Protein AF-G9ZPP8-F1 (afdb_monomer_lite)

Secondary structure (DSSP, 8-state):
-HHHHHHHHHHHHHSHHHH-EETTTEETTTT----S---TTS----HHHHTTS-SS-HHHHHHHIIIIIIHHHHHHHHHHHHHHHHHHHS-TT-GGGGGS-------HHHHHHHHHHTHHHHHHHHT---SHHHHHTTS-----TT-TT-S-GGGS-HHHHHHB-B-TTSPBPB-TTSPBPBP--THHHHHHHHHHHHHHHHHHHHHHHHHHHHHHHHHHHSS--TT---TT--SS--SHHHHHHHHHHHHHHHTTHHHHHHHHHHHTT----SHHHHHHHHHHSHHHHHH-TTGGGS-HHHHHHHHHHHHTTTTTTS-TTTS---

Structure (mmCIF, N/CA/C/O backbone):
data_AF-G9ZPP8-F1
#
_entry.id   AF-G9ZPP8-F1
#
loop_
_atom_site.group_PDB
_atom_site.id
_atom_site.type_symbol
_atom_site.label_atom_id
_atom_site.label_alt_id
_atom_site.label_comp_id
_atom_site.label_asym_id
_atom_site.label_entity_id
_atom_site.label_seq_id
_atom_site.pdbx_PDB_ins_code
_atom_site.Cartn_x
_atom_site.Cartn_y
_atom_site.Cartn_z
_atom_site.occupancy
_atom_site.B_iso_or_equiv
_atom_site.auth_seq_id
_atom_site.auth_comp_id
_atom_site.auth_asym_id
_atom_site.auth_atom_id
_atom_site.pdbx_PDB_model_num
ATOM 1 N N . MET A 1 1 ? 5.493 3.729 28.911 1.00 53.59 1 MET A N 1
ATOM 2 C CA . MET A 1 1 ? 4.118 3.274 29.219 1.00 53.59 1 MET A CA 1
ATOM 3 C C . MET A 1 1 ? 3.171 4.460 29.421 1.00 53.59 1 MET A C 1
ATOM 5 O O . MET A 1 1 ? 2.344 4.679 28.551 1.00 53.59 1 MET A O 1
ATOM 9 N N . ALA A 1 2 ? 3.350 5.306 30.448 1.00 56.28 2 ALA A N 1
ATOM 10 C CA . ALA A 1 2 ? 2.449 6.445 30.724 1.00 56.28 2 ALA A CA 1
ATOM 11 C C . ALA A 1 2 ? 2.269 7.452 29.562 1.00 56.28 2 ALA A C 1
ATOM 13 O O . ALA A 1 2 ? 1.165 7.931 29.331 1.00 56.28 2 ALA A O 1
ATOM 14 N N . LYS A 1 3 ? 3.329 7.738 28.787 1.00 65.38 3 LYS A N 1
ATOM 15 C CA . LYS A 1 3 ? 3.258 8.637 27.618 1.00 65.38 3 LYS A CA 1
ATOM 16 C C . LYS A 1 3 ? 2.387 8.079 26.482 1.00 65.38 3 LYS A C 1
ATOM 18 O O . LYS A 1 3 ? 1.638 8.837 25.885 1.00 65.38 3 LYS A O 1
ATOM 23 N N . ILE A 1 4 ? 2.463 6.770 26.226 1.00 66.12 4 ILE A N 1
ATOM 24 C CA . ILE A 1 4 ? 1.679 6.090 25.180 1.00 66.12 4 ILE A CA 1
ATOM 25 C C . ILE A 1 4 ? 0.206 6.060 25.585 1.00 66.12 4 ILE A C 1
ATOM 27 O O . ILE A 1 4 ? -0.648 6.451 24.803 1.00 66.12 4 ILE A O 1
ATOM 31 N N . ALA A 1 5 ? -0.083 5.679 26.833 1.00 66.81 5 ALA A N 1
ATOM 32 C CA . ALA A 1 5 ? -1.444 5.679 27.366 1.00 66.81 5 ALA A CA 1
ATOM 33 C C . ALA A 1 5 ? -2.101 7.062 27.260 1.00 66.81 5 ALA A C 1
ATOM 35 O O . ALA A 1 5 ? -3.227 7.175 26.790 1.00 66.81 5 ALA A O 1
ATOM 36 N N . LYS A 1 6 ? -1.366 8.119 27.633 1.00 73.06 6 LYS A N 1
ATOM 37 C CA . LYS A 1 6 ? -1.843 9.496 27.498 1.00 73.06 6 LYS A CA 1
ATOM 38 C C . LYS A 1 6 ? -2.143 9.860 26.040 1.00 73.06 6 LYS A C 1
ATOM 40 O O . LYS A 1 6 ? -3.199 10.404 25.780 1.00 73.06 6 LYS A O 1
ATOM 45 N N . GLN A 1 7 ? -1.262 9.519 25.100 1.00 77.81 7 GLN A N 1
ATOM 46 C CA . GLN A 1 7 ? -1.479 9.811 23.678 1.00 77.81 7 GLN A CA 1
ATOM 47 C C . GLN A 1 7 ? -2.701 9.085 23.099 1.00 77.81 7 GLN A C 1
ATOM 49 O O . GLN A 1 7 ? -3.442 9.688 22.337 1.00 77.81 7 GLN A O 1
ATOM 54 N N . LEU A 1 8 ? -2.942 7.826 23.483 1.00 78.69 8 LEU A N 1
ATOM 55 C CA . LEU A 1 8 ? -4.140 7.090 23.058 1.00 78.69 8 LEU A CA 1
ATOM 56 C C . LEU A 1 8 ? -5.421 7.728 23.622 1.00 78.69 8 LEU A C 1
ATOM 58 O O . LEU A 1 8 ? -6.410 7.857 22.909 1.00 78.69 8 LEU A O 1
ATOM 62 N N . ILE A 1 9 ? -5.392 8.167 24.884 1.00 80.19 9 ILE A N 1
ATOM 63 C CA . ILE A 1 9 ? -6.509 8.880 25.526 1.00 80.19 9 ILE A CA 1
ATOM 64 C C . ILE A 1 9 ? -6.746 10.244 24.869 1.00 80.19 9 ILE A C 1
ATOM 66 O O . ILE A 1 9 ? -7.893 10.624 24.641 1.00 80.19 9 ILE A O 1
ATOM 70 N N . ASP A 1 10 ? -5.677 10.983 24.577 1.00 83.50 10 ASP A N 1
ATOM 71 C CA . ASP A 1 10 ? -5.761 12.287 23.922 1.00 83.50 10 ASP A CA 1
ATOM 72 C C . ASP A 1 10 ? -6.353 12.129 22.508 1.00 83.50 10 ASP A C 1
ATOM 74 O O . ASP A 1 10 ? -7.249 12.883 22.143 1.00 83.50 10 ASP A O 1
ATOM 78 N N . GLU A 1 11 ? -5.941 11.106 21.752 1.00 83.81 11 GLU A N 1
ATOM 79 C CA . GLU A 1 11 ? -6.491 10.808 20.422 1.00 83.81 11 GLU A CA 1
ATOM 80 C C . GLU A 1 11 ? -7.969 10.395 20.483 1.00 83.81 11 GLU A C 1
ATOM 82 O O . GLU A 1 11 ? -8.783 10.879 19.699 1.00 83.81 11 GLU A O 1
ATOM 87 N N . TYR A 1 12 ? -8.345 9.548 21.446 1.00 83.12 12 TYR A N 1
ATOM 88 C CA . TYR A 1 12 ? -9.738 9.152 21.651 1.00 83.12 12 TYR A CA 1
ATOM 89 C C . TYR A 1 12 ? -10.637 10.367 21.924 1.00 83.12 12 TYR A C 1
ATOM 91 O O . TYR A 1 12 ? -11.680 10.534 21.299 1.00 83.12 12 TYR A O 1
ATOM 99 N N . ASN A 1 13 ? -10.221 11.256 22.828 1.00 79.94 13 ASN A N 1
ATOM 100 C CA . ASN A 1 13 ? -11.057 12.384 23.241 1.00 79.94 13 ASN A CA 1
ATOM 101 C C . ASN A 1 13 ? -11.002 13.575 22.271 1.00 79.94 13 ASN A C 1
ATOM 103 O O . ASN A 1 13 ? -11.992 14.291 22.129 1.00 79.94 13 ASN A O 1
ATOM 107 N N . PHE A 1 14 ? -9.858 13.806 21.620 1.00 82.69 14 PHE A N 1
ATOM 108 C CA . PHE A 1 14 ? -9.567 15.049 20.894 1.00 82.69 14 PHE A CA 1
ATOM 109 C C . PHE A 1 14 ? -9.028 14.836 19.470 1.00 82.69 14 PHE A C 1
ATOM 111 O O . PHE A 1 14 ? -8.538 15.785 18.855 1.00 82.69 14 PHE A O 1
ATOM 118 N N . GLY A 1 15 ? -9.120 13.622 18.924 1.00 81.62 15 GLY A N 1
ATOM 119 C CA . GLY A 1 15 ? -8.699 13.321 17.555 1.00 81.62 15 GLY A CA 1
ATOM 120 C C . GLY A 1 15 ? -9.532 14.026 16.478 1.00 81.62 15 GLY A C 1
ATOM 121 O O . GLY A 1 15 ? -10.427 14.827 16.764 1.00 81.62 15 GLY A O 1
ATOM 122 N N . PHE A 1 16 ? -9.215 13.742 15.214 1.00 81.69 16 PHE A N 1
ATOM 123 C CA . PHE A 1 16 ? -9.679 14.513 14.053 1.00 81.69 16 PHE A CA 1
ATOM 124 C C . PHE A 1 16 ? -11.203 14.714 13.980 1.00 81.69 16 PHE A C 1
ATOM 126 O O . PHE A 1 16 ? -11.654 15.843 13.825 1.00 81.69 16 PHE A O 1
ATOM 133 N N . LEU A 1 17 ? -12.011 13.662 14.125 1.00 78.94 17 LEU A N 1
ATOM 134 C CA . LEU A 1 17 ? -13.476 13.752 14.030 1.00 78.94 17 LEU A CA 1
ATOM 135 C C . LEU A 1 17 ? -14.096 14.576 15.167 1.00 78.94 17 LEU A C 1
ATOM 137 O O . LEU A 1 17 ? -15.190 15.117 14.998 1.00 78.94 17 LEU A O 1
ATOM 141 N N . SER A 1 18 ? -13.399 14.676 16.304 1.00 76.88 18 SER A N 1
ATOM 142 C CA . SER A 1 18 ? -13.864 15.398 17.494 1.00 76.88 18 SER A CA 1
ATOM 143 C C . SER A 1 18 ? -13.379 16.849 17.540 1.00 76.88 18 SER A C 1
ATOM 145 O O . SER A 1 18 ? -14.025 17.682 18.171 1.00 76.88 18 SER A O 1
ATOM 147 N N . SER A 1 19 ? -12.253 17.166 16.892 1.00 76.12 19 SER A N 1
ATOM 148 C CA . SER A 1 19 ? -11.620 18.492 16.955 1.00 76.12 19 SER A CA 1
ATOM 149 C C . SER A 1 19 ? -11.667 19.279 15.647 1.00 76.12 19 SER A C 1
ATOM 151 O O . SER A 1 19 ? -11.652 20.511 15.683 1.00 76.12 19 SER A O 1
ATOM 153 N N . TYR A 1 20 ? -11.738 18.609 14.494 1.00 73.75 20 TYR A N 1
ATOM 154 C CA . TYR A 1 20 ? -11.790 19.282 13.203 1.00 73.75 20 TYR A CA 1
ATOM 155 C C . TYR A 1 20 ? -13.189 19.845 12.951 1.00 73.75 20 TYR A C 1
ATOM 157 O O . TYR A 1 20 ? -14.184 19.119 12.951 1.00 73.75 20 TYR A O 1
ATOM 165 N N . GLN A 1 21 ? -13.252 21.154 12.733 1.00 71.19 21 GLN A N 1
ATOM 166 C CA . GLN A 1 21 ? -14.492 21.877 12.486 1.00 71.19 21 GLN A CA 1
ATOM 167 C C . GLN A 1 21 ? -14.716 22.049 10.985 1.00 71.19 21 GLN A C 1
ATOM 169 O O . GLN A 1 21 ? -13.794 22.403 10.248 1.00 71.19 21 GLN A O 1
ATOM 174 N N . PHE A 1 22 ? -15.951 21.831 10.534 1.00 61.56 22 PHE A N 1
ATOM 175 C CA . PHE A 1 22 ? -16.352 22.071 9.149 1.00 61.56 22 PHE A CA 1
ATOM 176 C C . PHE A 1 22 ? -17.508 23.076 9.106 1.00 61.56 22 PHE A C 1
ATOM 178 O O . PHE A 1 22 ? -18.482 22.928 9.841 1.00 61.56 22 PHE A O 1
ATOM 185 N N . GLY A 1 23 ? -17.419 24.091 8.242 1.00 67.56 23 GLY A N 1
ATOM 186 C CA . GLY A 1 23 ? -18.467 25.109 8.105 1.00 67.56 23 GLY A CA 1
ATOM 187 C C . GLY A 1 23 ? -18.644 25.949 9.373 1.00 67.56 23 GLY A C 1
ATOM 188 O O . GLY A 1 23 ? -17.718 26.648 9.775 1.00 67.56 23 GLY A O 1
ATOM 189 N N . ASP A 1 24 ? -19.819 25.866 10.000 1.00 67.62 24 ASP A N 1
ATOM 190 C CA . ASP A 1 24 ? -20.264 26.694 11.135 1.00 67.62 24 ASP A CA 1
ATOM 191 C C . ASP A 1 24 ? -19.577 26.346 12.481 1.00 67.62 24 ASP A C 1
ATOM 193 O O . ASP A 1 24 ? -20.210 26.312 13.534 1.00 67.62 24 ASP A O 1
ATOM 197 N N . ASN A 1 25 ? -18.268 26.067 12.472 1.00 63.69 25 ASN A N 1
ATOM 198 C CA . ASN A 1 25 ? -17.434 25.765 13.648 1.00 63.69 25 ASN A CA 1
ATOM 199 C C . ASN A 1 25 ? -17.865 24.547 14.485 1.00 63.69 25 ASN A C 1
ATOM 201 O O . ASN A 1 25 ? -17.505 24.427 15.657 1.00 63.69 25 ASN A O 1
ATOM 205 N N . SER A 1 26 ? -18.615 23.618 13.901 1.00 63.12 26 SER A N 1
ATOM 206 C CA . SER A 1 26 ? -19.057 22.411 14.599 1.00 63.12 26 SER A CA 1
ATOM 207 C C . SER A 1 26 ? -18.203 21.200 14.206 1.00 63.12 26 SER A C 1
ATOM 209 O O . SER A 1 26 ? -17.837 21.079 13.031 1.00 63.12 26 SER A O 1
ATOM 211 N N . PRO A 1 27 ? -17.873 20.300 15.150 1.00 67.00 27 PRO A N 1
ATOM 212 C CA . PRO A 1 27 ? -17.217 19.036 14.830 1.00 67.00 27 PRO A CA 1
ATOM 213 C C . PRO A 1 27 ? -18.041 18.155 13.874 1.00 67.00 27 PRO A C 1
ATOM 215 O O . PRO A 1 27 ? -19.264 18.267 13.780 1.00 67.00 27 PRO A O 1
ATOM 218 N N . ILE A 1 28 ? -17.366 17.236 13.178 1.00 67.31 28 ILE A N 1
ATOM 219 C CA . ILE A 1 28 ? -17.948 16.438 12.079 1.00 67.31 28 ILE A CA 1
ATOM 220 C C . ILE A 1 28 ? -19.101 15.520 12.548 1.00 67.31 28 ILE A C 1
ATOM 222 O O . ILE A 1 28 ? -19.994 15.217 11.758 1.00 67.31 28 ILE A O 1
ATOM 226 N N . LEU A 1 29 ? -19.129 15.110 13.824 1.00 68.31 29 LEU A N 1
ATOM 227 C CA . LEU A 1 29 ? -20.122 14.170 14.378 1.00 68.31 29 LEU A CA 1
ATOM 228 C C . LEU A 1 29 ? -21.088 14.769 15.422 1.00 68.31 29 LEU A C 1
ATOM 230 O O . LEU A 1 29 ? -21.895 14.034 15.987 1.00 68.31 29 LEU A O 1
ATOM 234 N N . THR A 1 30 ? -21.073 16.084 15.671 1.00 60.44 30 THR A N 1
ATOM 235 C CA . THR A 1 30 ? -21.958 16.714 16.681 1.00 60.44 30 THR A CA 1
ATOM 236 C C . THR A 1 30 ? -23.382 16.996 16.198 1.00 60.44 30 THR A C 1
ATOM 238 O O . THR A 1 30 ? -24.218 17.415 16.988 1.00 60.44 30 THR A O 1
ATOM 241 N N . HIS A 1 31 ? -23.679 16.778 14.916 1.00 56.34 31 HIS A N 1
ATOM 242 C CA . HIS A 1 31 ? -24.999 17.041 14.326 1.00 56.34 31 HIS A CA 1
ATOM 243 C C . HIS A 1 31 ? -25.903 15.805 14.237 1.00 56.34 31 HIS A C 1
ATOM 245 O O . HIS A 1 31 ? -26.907 15.828 13.521 1.00 56.34 31 HIS A O 1
ATOM 251 N N . TYR A 1 32 ? -25.570 14.712 14.930 1.00 61.41 32 TYR A N 1
ATOM 252 C CA . TYR A 1 32 ? -26.493 13.587 15.006 1.00 61.41 32 TYR A CA 1
ATOM 253 C C . TYR A 1 32 ? -27.636 13.916 15.972 1.00 61.41 32 TYR A C 1
ATOM 255 O O . TYR A 1 32 ? -27.514 13.790 17.187 1.00 61.41 32 TYR A O 1
ATOM 263 N N . GLU A 1 33 ? -28.763 14.333 15.407 1.00 64.06 33 GLU A N 1
ATOM 264 C CA . GLU A 1 33 ? -30.031 14.465 16.113 1.00 64.06 33 GLU A CA 1
ATOM 265 C C . GLU A 1 33 ? -30.833 13.176 15.889 1.00 64.06 33 GLU A C 1
ATOM 267 O O . GLU A 1 33 ? -31.278 12.891 14.772 1.00 64.06 33 GLU A O 1
ATOM 272 N N . TYR A 1 34 ? -31.000 12.361 16.936 1.00 67.62 34 TYR A N 1
ATOM 273 C CA . TYR A 1 34 ? -31.898 11.210 16.868 1.00 67.62 34 TYR A CA 1
ATOM 274 C C . TYR A 1 34 ? -33.335 11.716 16.695 1.00 67.62 34 TYR A C 1
ATOM 276 O O . TYR A 1 34 ? -33.889 12.349 17.585 1.00 67.62 34 TYR A O 1
ATOM 284 N N . ARG A 1 35 ? -33.937 11.441 15.533 1.00 68.12 35 ARG A N 1
ATOM 285 C CA . ARG A 1 35 ? -35.336 11.796 15.214 1.00 68.12 35 ARG A CA 1
ATOM 286 C C . ARG A 1 35 ? -36.289 10.606 15.277 1.00 68.12 35 ARG A C 1
ATOM 288 O O . ARG A 1 35 ? -37.409 10.681 14.773 1.00 68.12 35 ARG A O 1
ATOM 295 N N . GLY A 1 36 ? -35.817 9.479 15.801 1.00 70.38 36 GLY A N 1
ATOM 296 C CA . GLY A 1 36 ? -36.666 8.322 16.029 1.00 70.38 36 GLY A CA 1
ATOM 297 C C . GLY A 1 36 ? -37.565 8.532 17.248 1.00 70.38 36 GLY A C 1
ATOM 298 O O . GLY A 1 36 ? -37.365 9.474 18.013 1.00 70.38 36 GLY A O 1
ATOM 299 N N . PRO A 1 37 ? -38.565 7.663 17.435 1.00 68.00 37 PRO A N 1
ATOM 300 C CA . PRO A 1 37 ? -39.382 7.691 18.636 1.00 68.00 37 PRO A CA 1
ATOM 301 C C . PRO A 1 37 ? -38.511 7.462 19.877 1.00 68.00 37 PRO A C 1
ATOM 303 O O . PRO A 1 37 ? -37.663 6.560 19.905 1.00 68.00 37 PRO A O 1
ATOM 306 N N . ASP A 1 38 ? -38.719 8.305 20.884 1.00 67.25 38 ASP A N 1
ATOM 307 C CA . ASP A 1 38 ? -38.137 8.155 22.209 1.00 67.25 38 ASP A CA 1
ATOM 308 C C . ASP A 1 38 ? -39.166 7.463 23.106 1.00 67.25 38 ASP A C 1
ATOM 310 O O . ASP A 1 38 ? -40.172 8.048 23.498 1.00 67.25 38 ASP A O 1
ATOM 314 N N . PHE A 1 39 ? -38.932 6.183 23.382 1.00 65.69 39 PHE A N 1
ATOM 315 C CA . PHE A 1 39 ? -39.833 5.359 24.185 1.00 65.69 39 PHE A CA 1
ATOM 316 C C . PHE A 1 39 ? -39.470 5.361 25.672 1.00 65.69 39 PHE A C 1
ATOM 318 O O . PHE A 1 39 ? -40.044 4.578 26.430 1.00 65.69 39 PHE A O 1
ATOM 325 N N . THR A 1 40 ? -38.512 6.194 26.100 1.00 64.44 40 THR A N 1
ATOM 326 C CA . THR A 1 40 ? -38.041 6.221 27.498 1.00 64.44 40 THR A CA 1
ATOM 327 C C . THR A 1 40 ? -39.194 6.494 28.462 1.00 64.44 40 THR A C 1
ATOM 329 O O . THR A 1 40 ? -39.267 5.875 29.522 1.00 64.44 40 THR A O 1
ATOM 332 N N . ASP A 1 41 ? -40.151 7.324 28.037 1.00 59.12 41 ASP A N 1
ATOM 333 C CA . ASP A 1 41 ? -41.348 7.673 28.806 1.00 59.12 41 ASP A CA 1
ATOM 334 C C . ASP A 1 41 ? -42.535 6.710 28.578 1.00 59.12 41 ASP A C 1
ATOM 336 O O . ASP A 1 41 ? -43.510 6.740 29.330 1.00 59.12 41 ASP A O 1
ATOM 340 N N . GLU A 1 42 ? -42.481 5.830 27.568 1.00 57.09 42 GLU A N 1
ATOM 341 C CA . GLU A 1 42 ? -43.596 4.935 27.199 1.00 57.09 42 GLU A CA 1
ATOM 342 C C . GLU A 1 42 ? -43.622 3.617 27.988 1.00 57.09 42 GLU A C 1
ATOM 344 O O . GLU A 1 42 ? -44.544 2.807 27.845 1.00 57.09 42 GLU A O 1
ATOM 349 N N . VAL A 1 43 ? -42.647 3.384 28.867 1.00 56.00 43 VAL A N 1
ATOM 350 C CA . VAL A 1 43 ? -42.612 2.168 29.674 1.00 56.00 43 VAL A CA 1
ATOM 351 C C . VAL A 1 43 ? -43.323 2.416 31.006 1.00 56.00 43 VAL A C 1
ATOM 353 O O . VAL A 1 43 ? -42.772 3.018 31.925 1.00 56.00 43 VAL A O 1
ATOM 356 N N . HIS A 1 44 ? -44.547 1.894 31.155 1.00 53.66 44 HIS A N 1
ATOM 357 C CA . HIS A 1 44 ? -45.193 1.691 32.460 1.00 53.66 44 HIS A CA 1
ATOM 358 C C . HIS A 1 44 ? -44.429 0.626 33.266 1.00 53.66 44 HIS A C 1
ATOM 360 O O . HIS A 1 44 ? -44.929 -0.469 33.533 1.00 53.66 44 HIS A O 1
ATOM 366 N N . LEU A 1 45 ? -43.178 0.915 33.617 1.00 59.06 45 LEU A N 1
ATOM 367 C CA . LEU A 1 45 ? -42.375 0.043 34.450 1.00 59.06 45 LEU A CA 1
ATOM 368 C C . LEU A 1 45 ? -42.807 0.210 35.907 1.00 59.06 45 LEU A C 1
ATOM 370 O O . LEU A 1 45 ? -43.050 1.331 36.364 1.00 59.06 45 LEU A O 1
ATOM 374 N N . PRO A 1 46 ? -42.891 -0.889 36.671 1.00 60.12 46 PRO A N 1
ATOM 375 C CA . PRO A 1 46 ? -43.065 -0.817 38.114 1.00 60.12 46 PRO A CA 1
ATOM 376 C C . PRO A 1 46 ? -42.012 0.119 38.726 1.00 60.12 46 PRO A C 1
ATOM 378 O O . PRO A 1 46 ? -40.842 0.044 38.353 1.00 60.12 46 PRO A O 1
ATOM 381 N N . ALA A 1 47 ? -42.392 0.960 39.693 1.00 59.19 47 ALA A N 1
ATOM 382 C CA . ALA A 1 47 ? -41.518 1.985 40.293 1.00 59.19 47 ALA A CA 1
ATOM 383 C C . ALA A 1 47 ? -40.149 1.450 40.775 1.00 59.19 47 ALA A C 1
ATOM 385 O O . ALA A 1 47 ? -39.146 2.158 40.750 1.00 59.19 47 ALA A O 1
ATOM 386 N N . MET A 1 48 ? -40.095 0.172 41.156 1.00 56.38 48 MET A N 1
ATOM 387 C CA . MET A 1 48 ? -38.878 -0.552 41.543 1.00 56.38 48 MET A CA 1
ATOM 388 C C . MET A 1 48 ? -37.861 -0.779 40.408 1.00 56.38 48 MET A C 1
ATOM 390 O O . MET A 1 48 ? -36.692 -0.999 40.699 1.00 56.38 48 MET A O 1
ATOM 394 N N . MET A 1 49 ? -38.278 -0.733 39.139 1.00 54.28 49 MET A N 1
ATOM 395 C CA . MET A 1 49 ? -37.397 -0.828 37.964 1.00 54.28 49 MET A CA 1
ATOM 396 C C . MET A 1 49 ? -37.008 0.557 37.429 1.00 54.28 49 MET A C 1
ATOM 398 O O . MET A 1 49 ? -35.914 0.724 36.895 1.00 54.28 49 MET A O 1
ATOM 402 N N . VAL A 1 50 ? -37.863 1.566 37.634 1.00 55.19 50 VAL A N 1
ATOM 403 C CA . VAL A 1 50 ? -37.603 2.962 37.236 1.00 55.19 50 VAL A CA 1
ATOM 404 C C . VAL A 1 50 ? -36.396 3.537 37.983 1.00 55.19 50 VAL A C 1
ATOM 406 O O . VAL A 1 50 ? -35.564 4.194 37.374 1.00 55.19 50 VAL A O 1
ATOM 409 N N . GLY A 1 51 ? -36.222 3.204 39.268 1.00 53.12 51 GLY A N 1
ATOM 410 C CA . GLY A 1 51 ? -35.062 3.646 40.059 1.00 53.12 51 GLY A CA 1
ATOM 411 C C . GLY A 1 51 ? -33.704 3.080 39.614 1.00 53.12 51 GLY A C 1
ATOM 412 O O . GLY A 1 51 ? -32.678 3.499 40.141 1.00 53.12 51 GLY A O 1
ATOM 413 N N . THR A 1 52 ? -33.687 2.127 38.674 1.00 53.09 52 THR A N 1
ATOM 414 C CA . THR A 1 52 ? -32.457 1.562 38.084 1.00 53.09 52 THR A CA 1
ATOM 415 C C . THR A 1 52 ? -32.203 2.016 36.650 1.00 53.09 52 THR A C 1
ATOM 417 O O . THR A 1 52 ? -31.148 1.703 36.098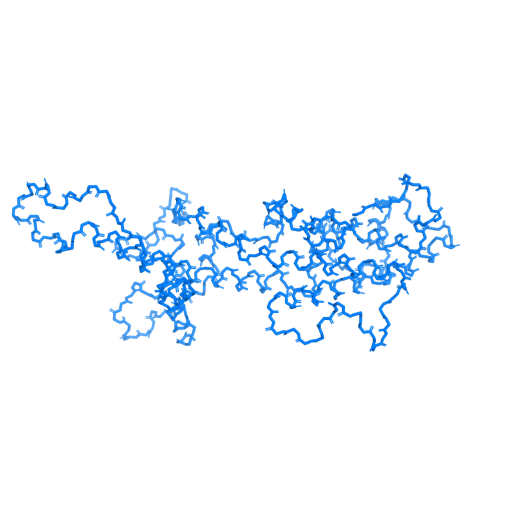 1.00 53.09 52 THR A O 1
ATOM 420 N N . LEU A 1 53 ? -33.149 2.735 36.040 1.00 52.81 53 LEU A N 1
ATOM 421 C CA . LEU A 1 53 ? -32.941 3.307 34.719 1.00 52.81 53 LEU A CA 1
ATOM 422 C C . LEU A 1 53 ? -32.090 4.578 34.846 1.00 52.81 53 LEU A C 1
ATOM 424 O O . LEU A 1 53 ? -32.299 5.357 35.777 1.00 52.81 53 LEU A O 1
ATOM 428 N N . PRO A 1 54 ? -31.123 4.800 33.941 1.00 55.06 54 PRO A N 1
ATOM 429 C CA . PRO A 1 54 ? -30.424 6.075 33.866 1.00 55.06 54 PRO A CA 1
ATOM 430 C C . PRO A 1 54 ? -31.437 7.216 33.681 1.00 55.06 54 PRO A C 1
ATOM 432 O O . PRO A 1 54 ? -32.374 7.066 32.906 1.00 55.06 54 PRO A O 1
ATOM 435 N N . GLU A 1 55 ? -31.228 8.368 34.326 1.00 58.31 55 GLU A N 1
ATOM 436 C CA . GLU A 1 55 ? -32.077 9.574 34.179 1.00 58.31 55 GLU A CA 1
ATOM 437 C C . GLU A 1 55 ? -32.059 10.185 32.758 1.00 58.31 55 GLU A C 1
ATOM 439 O O . GLU A 1 55 ? -32.672 11.222 32.517 1.00 58.31 55 GLU A O 1
ATOM 444 N N . PHE A 1 56 ? -31.339 9.579 31.814 1.00 62.88 56 PHE A N 1
ATOM 445 C CA . PHE A 1 56 ? -31.119 10.116 30.476 1.00 62.88 56 PHE A CA 1
ATOM 446 C C . PHE A 1 56 ? -32.173 9.599 29.496 1.00 62.88 56 PHE A C 1
ATOM 448 O O . PHE A 1 56 ? -32.421 8.394 29.424 1.00 62.88 56 PHE A O 1
ATOM 455 N N . GLN A 1 57 ? -32.740 10.507 28.699 1.00 70.50 57 GLN A N 1
ATOM 456 C CA . GLN A 1 57 ? -33.603 10.153 27.573 1.00 70.50 57 GLN A CA 1
ATOM 457 C C . GLN A 1 57 ? -32.827 9.291 26.565 1.00 70.50 57 GLN A C 1
ATOM 459 O O . GLN A 1 57 ? -31.619 9.471 26.378 1.00 70.50 57 GLN A O 1
ATOM 464 N N . LEU A 1 58 ? -33.505 8.362 25.884 1.00 71.38 58 LEU A N 1
ATOM 465 C CA . LEU A 1 58 ? -32.918 7.534 24.825 1.00 71.38 58 LEU A CA 1
ATOM 466 C C . LEU A 1 58 ? -32.231 8.411 23.774 1.00 71.38 58 LEU A C 1
ATOM 468 O O . LEU A 1 58 ? -31.150 8.071 23.299 1.00 71.38 58 LEU A O 1
ATOM 472 N N . THR A 1 59 ? -32.824 9.561 23.459 1.00 72.94 59 THR A N 1
ATOM 473 C CA . THR A 1 59 ? -32.245 10.552 22.547 1.00 72.94 59 THR A CA 1
ATOM 474 C C . THR A 1 59 ? -30.878 11.054 23.023 1.00 72.94 59 THR A C 1
ATOM 476 O O . THR A 1 59 ? -29.916 11.031 22.250 1.00 72.94 59 THR A O 1
ATOM 479 N N . ASP A 1 60 ? -30.752 11.423 24.300 1.00 73.56 60 ASP A N 1
ATOM 480 C CA . ASP A 1 60 ? -29.490 11.881 24.894 1.00 73.56 60 ASP A CA 1
ATOM 481 C C . ASP A 1 60 ? -28.456 10.755 24.965 1.00 73.56 60 ASP A C 1
ATOM 483 O O . ASP A 1 60 ? -27.274 10.96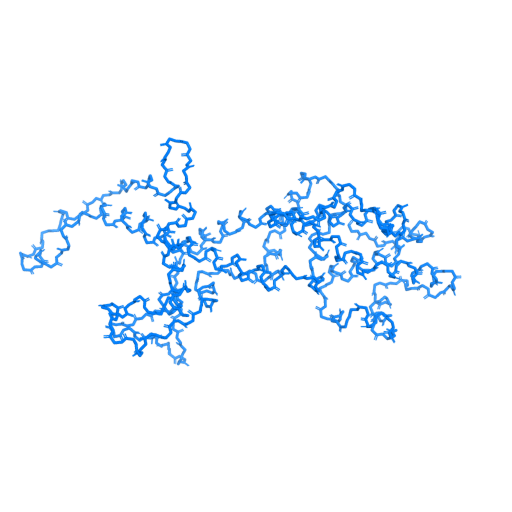6 24.681 1.00 73.56 60 ASP A O 1
ATOM 487 N N . ALA A 1 61 ? -28.897 9.538 25.293 1.00 73.62 61 ALA A N 1
ATOM 488 C CA . ALA A 1 61 ? -28.038 8.362 25.344 1.00 73.62 61 ALA A CA 1
ATOM 489 C C . ALA A 1 61 ? -27.483 8.000 23.955 1.00 73.62 61 ALA A C 1
ATOM 491 O O . ALA A 1 61 ? -26.285 7.744 23.814 1.00 73.62 61 ALA A O 1
ATOM 492 N N . ILE A 1 62 ? -28.328 8.022 22.917 1.00 75.31 62 ILE A N 1
ATOM 493 C CA . ILE A 1 62 ? -27.914 7.780 21.530 1.00 75.31 62 ILE A CA 1
ATOM 494 C C . ILE A 1 62 ? -26.968 8.888 21.060 1.00 75.31 62 ILE A C 1
ATOM 496 O O . ILE A 1 62 ? -25.938 8.589 20.449 1.00 75.31 62 ILE A O 1
ATOM 500 N N . HIS A 1 63 ? -27.284 10.152 21.352 1.00 75.69 63 HIS A N 1
ATOM 501 C CA . HIS A 1 63 ? -26.411 11.265 20.998 1.00 75.69 63 HIS A CA 1
ATOM 502 C C . HIS A 1 63 ? -25.045 11.106 21.674 1.00 75.69 63 HIS A C 1
ATOM 504 O O . HIS A 1 63 ? -24.033 11.109 20.978 1.00 75.69 63 HIS A O 1
ATOM 510 N N . HIS A 1 64 ? -24.997 10.873 22.989 1.00 76.44 64 HIS A N 1
ATOM 511 C CA . HIS A 1 64 ? -23.743 10.650 23.709 1.00 76.44 64 HIS A CA 1
ATOM 512 C C . HIS A 1 64 ? -22.948 9.466 23.140 1.00 76.44 64 HIS A C 1
ATOM 514 O O . HIS A 1 64 ? -21.732 9.555 22.962 1.00 76.44 64 HIS A O 1
ATOM 520 N N . PHE A 1 65 ? -23.618 8.361 22.808 1.00 79.00 65 PHE A N 1
ATOM 521 C CA . PHE A 1 65 ? -22.966 7.206 22.199 1.00 79.00 65 PHE A CA 1
ATOM 522 C C . PHE A 1 65 ? -22.304 7.557 20.858 1.00 79.00 65 PHE A C 1
ATOM 524 O O . PHE A 1 65 ? -21.137 7.232 20.643 1.00 79.00 65 PHE A O 1
ATOM 531 N N . ILE A 1 66 ? -23.00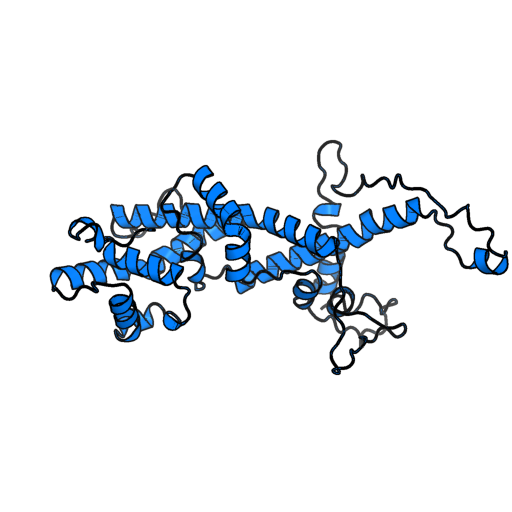8 8.262 19.970 1.00 76.75 66 ILE A N 1
ATOM 532 C CA . ILE A 1 66 ? -22.483 8.606 18.642 1.00 76.75 66 ILE A CA 1
ATOM 533 C C . ILE A 1 66 ? -21.396 9.684 18.727 1.00 76.75 66 ILE A C 1
ATOM 535 O O . ILE A 1 66 ? -20.323 9.520 18.143 1.00 76.75 66 ILE A O 1
ATOM 539 N N . SER A 1 67 ? -21.643 10.770 19.462 1.00 72.81 67 SER A N 1
ATOM 540 C CA . SER A 1 67 ? -20.738 11.924 19.495 1.00 72.81 67 SER A CA 1
ATOM 541 C C . SER A 1 67 ? -19.487 11.693 20.339 1.00 72.81 67 SER A C 1
ATOM 543 O O . SER A 1 67 ? -18.454 12.293 20.050 1.00 72.81 67 SER A O 1
ATOM 545 N N . VAL A 1 68 ? -19.546 10.815 21.347 1.00 74.31 68 VAL A N 1
ATOM 546 C CA . VAL A 1 68 ? -18.410 10.541 22.240 1.00 74.31 68 VAL A CA 1
ATOM 547 C C . VAL A 1 68 ? -17.788 9.180 21.949 1.00 74.31 68 VAL A C 1
ATOM 549 O O . VAL A 1 68 ? -16.593 9.104 21.672 1.00 74.31 68 VAL A O 1
ATOM 552 N N . GLN A 1 69 ? -18.573 8.100 21.987 1.00 80.62 69 GLN A N 1
ATOM 553 C CA . GLN A 1 69 ? -18.015 6.743 21.931 1.00 80.62 69 GLN A CA 1
ATOM 554 C C . GLN A 1 69 ? -17.612 6.344 20.506 1.00 80.62 69 GLN A C 1
ATOM 556 O O . GLN A 1 69 ? -16.486 5.900 20.288 1.00 80.62 69 GLN A O 1
ATOM 561 N N . VAL A 1 70 ? -18.492 6.541 19.515 1.00 83.12 70 VAL A N 1
ATOM 562 C CA . VAL A 1 70 ? -18.192 6.206 18.108 1.00 83.12 70 VAL A CA 1
ATOM 563 C C . VAL A 1 70 ? -17.109 7.128 17.544 1.00 83.12 70 VAL A C 1
ATOM 565 O O . VAL A 1 70 ? -16.150 6.647 16.939 1.00 83.12 70 VAL A O 1
ATOM 568 N N . ALA A 1 71 ? -17.221 8.438 17.781 1.00 82.69 71 ALA A N 1
ATOM 569 C CA . ALA A 1 71 ? -16.211 9.405 17.352 1.00 82.69 71 ALA A CA 1
ATOM 570 C C . ALA A 1 71 ? -14.828 9.092 17.943 1.00 82.69 71 ALA A C 1
ATOM 572 O O . ALA A 1 71 ? -13.839 9.043 17.208 1.00 82.69 71 ALA A O 1
ATOM 573 N N . GLY A 1 72 ? -14.759 8.825 19.253 1.00 83.62 72 GLY A N 1
ATOM 574 C CA . GLY A 1 72 ? -13.499 8.518 19.921 1.00 83.62 72 GLY A CA 1
ATOM 575 C C . GLY A 1 72 ? -12.888 7.194 19.476 1.00 83.62 72 GLY A C 1
ATOM 576 O O . GLY A 1 72 ? -11.682 7.129 19.220 1.00 83.62 72 GLY A O 1
ATOM 577 N N . LEU A 1 73 ? -13.718 6.160 19.290 1.00 87.50 73 LEU A N 1
ATOM 578 C CA . LEU A 1 73 ? -13.300 4.883 18.710 1.00 87.50 73 LEU A CA 1
ATOM 579 C C . LEU A 1 73 ? -12.644 5.091 17.340 1.00 87.50 73 LEU A C 1
ATOM 581 O O . LEU A 1 73 ? -11.552 4.579 17.090 1.00 87.50 73 LEU A O 1
ATOM 585 N N . PHE A 1 74 ? -13.297 5.851 16.460 1.00 89.25 74 PHE A N 1
ATOM 586 C CA . PHE A 1 74 ? -12.813 6.073 15.102 1.00 89.25 74 PHE A CA 1
ATOM 587 C C . PHE A 1 74 ? -11.542 6.912 15.079 1.00 89.25 74 PHE A C 1
ATOM 589 O O . PHE A 1 74 ? -10.599 6.525 14.398 1.00 89.25 74 PHE A O 1
ATOM 596 N N . ASN A 1 75 ? -11.473 8.000 15.849 1.00 87.56 75 ASN A N 1
ATOM 597 C CA . ASN A 1 75 ? -10.251 8.795 15.980 1.00 87.56 75 ASN A CA 1
ATOM 598 C C . ASN A 1 75 ? -9.055 7.924 16.366 1.00 87.56 75 ASN A C 1
ATOM 600 O O . ASN A 1 75 ? -8.040 7.893 15.669 1.00 87.56 75 ASN A O 1
ATOM 604 N N . LEU A 1 76 ? -9.212 7.164 17.451 1.00 87.81 76 LEU A N 1
ATOM 605 C CA . LEU A 1 76 ? -8.158 6.316 17.979 1.00 87.81 76 LEU A CA 1
ATOM 606 C C . LEU A 1 76 ? -7.729 5.254 16.963 1.00 87.81 76 LEU A C 1
ATOM 608 O O . LEU A 1 76 ? -6.540 5.112 16.666 1.00 87.81 76 LEU A O 1
ATOM 612 N N . LEU A 1 77 ? -8.687 4.492 16.434 1.00 88.88 77 LEU A N 1
ATOM 613 C CA . LEU A 1 77 ? -8.377 3.343 15.591 1.00 88.88 77 LEU A CA 1
ATOM 614 C C . LEU A 1 77 ? -7.945 3.738 14.182 1.00 88.88 77 LEU A C 1
ATOM 616 O O . LEU A 1 77 ? -7.088 3.059 13.627 1.00 88.88 77 LEU A O 1
ATOM 620 N N . LEU A 1 78 ? -8.430 4.843 13.611 1.00 88.19 78 LEU A N 1
ATOM 621 C CA . LEU A 1 78 ? -7.902 5.340 12.336 1.00 88.19 78 LEU A CA 1
ATOM 622 C C . LEU A 1 78 ? -6.448 5.763 12.484 1.00 88.19 78 LEU A C 1
ATOM 624 O O . LEU A 1 78 ? -5.625 5.373 11.662 1.00 88.19 78 LEU A O 1
ATOM 628 N N . SER A 1 79 ? -6.107 6.496 13.543 1.00 85.50 79 SER A N 1
ATOM 629 C CA . SER A 1 79 ? -4.727 6.917 13.796 1.00 85.50 79 SER A CA 1
ATOM 630 C C . SER A 1 79 ? -3.794 5.719 13.999 1.00 85.50 79 SER A C 1
ATOM 632 O O . SER A 1 79 ? 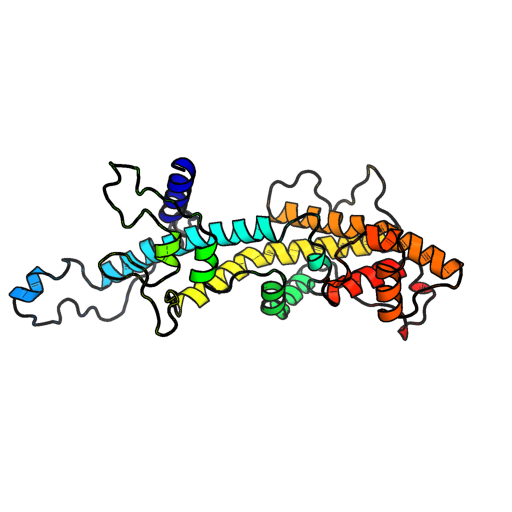-2.701 5.671 13.428 1.00 85.50 79 SER A O 1
ATOM 634 N N . VAL A 1 80 ? -4.246 4.692 14.725 1.00 84.50 80 VAL A N 1
ATOM 635 C CA . VAL A 1 80 ? -3.508 3.428 14.894 1.00 84.50 80 VAL A CA 1
ATOM 636 C C . VAL A 1 80 ? -3.396 2.662 13.576 1.00 84.50 80 VAL A C 1
ATOM 638 O O . VAL A 1 80 ? -2.311 2.193 13.232 1.00 84.50 80 VAL A O 1
ATOM 641 N N . GLY A 1 81 ? -4.485 2.566 12.815 1.00 84.44 81 GLY A N 1
ATOM 642 C CA . GLY A 1 81 ? -4.526 1.912 11.510 1.00 84.44 81 GLY A CA 1
ATOM 643 C C . GLY A 1 81 ? -3.599 2.584 10.498 1.00 84.44 81 GLY A C 1
ATOM 644 O O . GLY A 1 81 ? -2.823 1.901 9.832 1.00 84.44 81 GLY A O 1
ATOM 645 N N . LEU A 1 82 ? -3.604 3.917 10.437 1.00 83.44 82 LEU A N 1
ATOM 646 C CA . LEU A 1 82 ? -2.705 4.720 9.606 1.00 83.44 82 LEU A CA 1
ATOM 647 C C . LEU A 1 82 ? -1.245 4.565 10.036 1.00 83.44 82 LEU A C 1
ATOM 649 O O . LEU A 1 82 ? -0.372 4.427 9.180 1.00 83.44 82 LEU A O 1
ATOM 653 N N . HIS A 1 83 ? -0.963 4.544 11.341 1.00 82.44 83 HIS A N 1
ATOM 654 C CA . HIS A 1 83 ? 0.390 4.307 11.838 1.00 82.44 83 HIS A CA 1
ATOM 655 C C . HIS A 1 83 ? 0.887 2.902 11.479 1.00 82.44 83 HIS A C 1
ATOM 657 O O . HIS A 1 83 ? 1.995 2.751 10.964 1.00 82.44 83 HIS A O 1
ATOM 663 N N . ALA A 1 84 ? 0.060 1.875 11.696 1.00 82.06 84 ALA A N 1
ATOM 664 C CA . ALA A 1 84 ? 0.383 0.498 11.341 1.00 82.06 84 ALA A CA 1
ATOM 665 C C . ALA A 1 84 ? 0.604 0.347 9.830 1.00 82.06 84 ALA A C 1
ATOM 667 O O . ALA A 1 84 ? 1.572 -0.290 9.412 1.00 82.06 84 ALA A O 1
ATOM 668 N N . PHE A 1 85 ? -0.248 0.979 9.021 1.00 85.00 85 PHE A N 1
ATOM 669 C CA . PHE A 1 85 ? -0.086 1.067 7.576 1.00 85.00 85 PHE A CA 1
ATOM 670 C C . PHE A 1 85 ? 1.242 1.730 7.200 1.00 85.00 85 PHE A C 1
ATOM 672 O O . PHE A 1 85 ? 2.012 1.145 6.443 1.00 85.00 85 PHE A O 1
ATOM 679 N N . TYR A 1 86 ? 1.558 2.898 7.763 1.00 85.56 86 TYR A N 1
ATOM 680 C CA . TYR A 1 86 ? 2.814 3.599 7.503 1.00 85.56 86 TYR A CA 1
ATOM 681 C C . TYR A 1 86 ? 4.034 2.726 7.826 1.00 85.56 86 TYR A C 1
ATOM 683 O O . TYR A 1 86 ? 4.888 2.526 6.965 1.00 85.56 86 TYR A O 1
ATOM 691 N N . VAL A 1 87 ? 4.090 2.148 9.029 1.00 83.75 87 VAL A N 1
ATOM 692 C CA . VAL A 1 87 ? 5.244 1.356 9.485 1.00 83.75 87 VAL A CA 1
ATOM 693 C C . VAL A 1 87 ? 5.428 0.078 8.666 1.00 83.75 87 VAL A C 1
ATOM 695 O O . VAL A 1 87 ? 6.560 -0.283 8.350 1.00 83.75 87 VAL A O 1
ATOM 698 N N . LYS A 1 88 ? 4.337 -0.623 8.335 1.00 83.25 88 LYS A N 1
ATOM 699 C CA . LYS A 1 88 ? 4.415 -1.920 7.647 1.00 83.25 88 LYS A CA 1
ATOM 700 C C . LYS A 1 88 ? 4.563 -1.783 6.137 1.00 83.25 88 LYS A C 1
ATOM 702 O O . LYS A 1 88 ? 5.254 -2.587 5.522 1.00 83.25 88 LYS A O 1
ATOM 707 N N . THR A 1 89 ? 3.889 -0.804 5.537 1.00 87.69 89 THR A N 1
ATOM 708 C CA . THR A 1 89 ? 3.699 -0.772 4.082 1.00 87.69 89 THR A CA 1
ATOM 709 C C . THR A 1 89 ? 4.551 0.285 3.394 1.00 87.69 89 THR A C 1
ATOM 711 O O . THR A 1 89 ? 5.054 0.012 2.308 1.00 87.69 89 THR A O 1
ATOM 714 N N . LEU A 1 90 ? 4.759 1.453 4.010 1.00 89.31 90 LEU A N 1
ATOM 715 C CA . LEU A 1 90 ? 5.443 2.596 3.401 1.00 89.31 90 LEU A CA 1
ATOM 716 C C . LEU A 1 90 ? 6.944 2.581 3.702 1.00 89.31 90 LEU A C 1
ATOM 718 O O . LEU A 1 90 ? 7.504 3.539 4.232 1.00 89.31 90 LEU A O 1
ATOM 722 N N . THR A 1 91 ? 7.606 1.478 3.362 1.00 90.88 91 THR A N 1
ATOM 723 C CA . THR A 1 91 ? 9.045 1.292 3.579 1.00 90.88 91 THR A CA 1
ATOM 724 C C . THR A 1 91 ? 9.807 1.360 2.262 1.00 90.88 91 THR A C 1
ATOM 726 O O . THR A 1 91 ? 9.263 1.044 1.210 1.00 90.88 91 THR A O 1
ATOM 729 N N . ARG A 1 92 ? 11.094 1.734 2.319 1.00 91.88 92 ARG A N 1
ATOM 730 C CA . ARG A 1 92 ? 11.974 1.855 1.136 1.00 91.88 92 ARG A CA 1
ATOM 731 C C . ARG A 1 92 ? 12.228 0.542 0.393 1.00 91.88 92 ARG A C 1
ATOM 733 O O . ARG A 1 92 ? 12.764 0.585 -0.706 1.00 91.88 92 ARG A O 1
ATOM 740 N N . THR A 1 93 ? 11.905 -0.591 1.008 1.00 90.69 93 THR A N 1
ATOM 741 C CA . THR A 1 93 ? 12.163 -1.938 0.485 1.00 90.69 93 THR A CA 1
ATOM 742 C C . THR A 1 93 ? 10.881 -2.682 0.115 1.00 90.69 93 THR A C 1
ATOM 744 O O . THR A 1 93 ? 10.944 -3.812 -0.371 1.00 90.69 93 THR A O 1
ATOM 747 N N . ASN A 1 94 ? 9.708 -2.075 0.336 1.00 91.88 94 ASN A N 1
ATOM 748 C CA . ASN A 1 94 ? 8.436 -2.665 -0.054 1.00 91.88 94 ASN A CA 1
ATOM 749 C C . ASN A 1 94 ? 8.108 -2.331 -1.517 1.00 91.88 94 ASN A C 1
ATOM 751 O O . ASN A 1 94 ? 7.295 -1.455 -1.830 1.00 91.88 94 ASN A O 1
ATOM 755 N N . TYR A 1 95 ? 8.746 -3.064 -2.426 1.00 93.31 95 TYR A N 1
ATOM 756 C CA . TYR A 1 95 ? 8.599 -2.865 -3.867 1.00 93.31 95 TYR A CA 1
ATOM 757 C C . TYR A 1 95 ? 7.259 -3.349 -4.433 1.00 93.31 95 TYR A C 1
ATOM 759 O O . TYR A 1 95 ? 6.961 -3.078 -5.596 1.00 93.31 95 TYR A O 1
ATOM 767 N N . ASP A 1 96 ? 6.400 -3.986 -3.632 1.00 91.75 96 ASP A N 1
ATOM 768 C CA . ASP A 1 96 ? 5.061 -4.415 -4.059 1.00 91.75 96 ASP A CA 1
ATOM 769 C C . ASP A 1 96 ? 4.204 -3.233 -4.525 1.00 91.75 96 ASP A C 1
ATOM 771 O O . ASP A 1 96 ? 3.360 -3.363 -5.416 1.00 91.75 96 ASP A O 1
ATOM 775 N N . TRP A 1 97 ? 4.505 -2.044 -3.999 1.00 93.00 97 TRP A N 1
ATOM 776 C CA . TRP A 1 97 ? 3.883 -0.795 -4.402 1.00 93.00 97 TRP A CA 1
ATOM 777 C C . TRP A 1 97 ? 4.101 -0.443 -5.880 1.00 93.00 97 TRP A C 1
ATOM 779 O O . TRP A 1 97 ? 3.228 0.172 -6.498 1.00 93.00 97 TRP A O 1
ATOM 789 N N . LEU A 1 98 ? 5.214 -0.874 -6.490 1.00 93.50 98 LEU A N 1
ATOM 790 C CA . LEU A 1 98 ? 5.442 -0.677 -7.925 1.00 93.50 98 LEU A CA 1
ATOM 791 C C . LEU A 1 98 ? 4.313 -1.313 -8.747 1.00 93.50 98 LEU A C 1
ATOM 793 O O . LEU A 1 98 ? 3.905 -0.738 -9.754 1.00 93.50 98 LEU A O 1
ATOM 797 N N . GLY A 1 99 ? 3.764 -2.441 -8.279 1.00 90.25 99 GLY A N 1
ATOM 798 C CA . GLY A 1 99 ? 2.669 -3.188 -8.898 1.00 90.25 99 GLY A CA 1
ATOM 799 C C . GLY A 1 99 ? 1.249 -2.737 -8.530 1.00 90.25 99 GLY A C 1
ATOM 800 O O . GLY A 1 99 ? 0.285 -3.402 -8.938 1.00 90.25 99 GLY A O 1
ATOM 801 N N . LEU A 1 100 ? 1.077 -1.635 -7.785 1.00 90.88 100 LEU A N 1
ATOM 802 C CA . LEU A 1 100 ? -0.222 -0.945 -7.692 1.00 90.88 100 LEU A CA 1
ATOM 803 C C . LEU A 1 100 ? -0.725 -0.581 -9.100 1.00 90.88 100 LEU A C 1
ATOM 805 O O . LEU A 1 100 ? 0.097 -0.565 -10.020 1.00 90.88 100 LEU A O 1
ATOM 809 N N . PRO A 1 101 ? -2.037 -0.334 -9.315 1.00 85.94 101 PRO A N 1
ATOM 810 C CA . PRO A 1 101 ? -2.650 -0.313 -10.641 1.00 85.94 101 PRO A CA 1
ATOM 811 C C . PRO A 1 101 ? -1.749 0.252 -11.736 1.00 85.94 101 PRO A C 1
ATOM 813 O O . PRO A 1 101 ? -1.236 1.376 -11.652 1.00 85.94 101 PRO A O 1
ATOM 816 N N . LEU A 1 102 ? -1.500 -0.610 -12.723 1.00 74.69 102 LEU A N 1
ATOM 817 C CA . LEU A 1 102 ? -0.682 -0.322 -13.890 1.00 74.69 102 LEU A CA 1
ATOM 818 C C . LEU A 1 102 ? -1.491 0.636 -14.758 1.00 74.69 102 LEU A C 1
ATOM 820 O O . LEU A 1 102 ? -2.348 0.238 -15.542 1.00 74.69 102 LEU A O 1
ATOM 824 N N . ALA A 1 103 ? -1.318 1.915 -14.476 1.00 74.06 103 ALA A N 1
ATOM 825 C CA . ALA A 1 103 ? -1.791 2.987 -15.312 1.00 74.06 103 ALA A CA 1
ATOM 826 C C . ALA A 1 103 ? -0.532 3.687 -15.798 1.00 74.06 103 ALA A C 1
ATOM 828 O O . ALA A 1 103 ? 0.017 4.472 -15.044 1.00 74.06 103 ALA A O 1
ATOM 829 N N . GLY A 1 104 ? -0.061 3.451 -17.021 1.00 72.69 104 GLY A N 1
ATOM 830 C CA . GLY A 1 104 ? 1.079 4.184 -17.595 1.00 72.69 104 GLY A CA 1
ATOM 831 C C . GLY A 1 104 ? 0.842 5.689 -17.825 1.00 72.69 104 GLY A C 1
ATOM 832 O O . GLY A 1 104 ? 1.624 6.341 -18.508 1.00 72.69 104 GLY A O 1
ATOM 833 N N . SER A 1 105 ? -0.251 6.257 -17.306 1.00 85.88 105 SER A N 1
ATOM 834 C CA . SER A 1 105 ? -0.628 7.658 -17.487 1.00 85.88 105 SER A CA 1
ATOM 835 C C . SER A 1 105 ? -0.089 8.542 -16.364 1.00 85.88 105 SER A C 1
ATOM 837 O O . SER A 1 105 ? -0.127 8.156 -15.202 1.00 85.88 105 SER A O 1
ATOM 839 N N . VAL A 1 106 ? 0.338 9.760 -16.699 1.00 89.19 106 VAL A N 1
ATOM 840 C CA . VAL A 1 106 ? 0.695 10.824 -15.737 1.00 89.19 106 VAL A CA 1
ATOM 841 C C . VAL A 1 106 ? -0.444 11.834 -15.513 1.00 89.19 106 VAL A C 1
ATOM 843 O O . VAL A 1 106 ? -0.244 12.886 -14.913 1.00 89.19 106 VAL A O 1
ATOM 846 N N . ASP A 1 107 ? -1.645 11.522 -16.002 1.00 91.00 107 ASP A N 1
ATOM 847 C CA . ASP A 1 107 ? -2.861 12.317 -15.819 1.00 91.00 107 ASP A CA 1
ATOM 848 C C . ASP A 1 107 ? -3.504 11.977 -14.466 1.00 91.00 107 ASP A C 1
ATOM 850 O O . ASP A 1 107 ? -3.939 10.844 -14.230 1.00 91.00 107 ASP A O 1
ATOM 854 N N . ALA A 1 108 ? -3.564 12.970 -13.576 1.00 88.56 108 ALA A N 1
ATOM 855 C CA . ALA A 1 108 ? -4.064 12.805 -12.216 1.00 88.56 108 ALA A CA 1
ATOM 856 C C . ALA A 1 108 ? -5.528 12.331 -12.161 1.00 88.56 108 ALA A C 1
ATOM 858 O O . ALA A 1 108 ? -5.867 11.519 -11.301 1.00 88.56 108 ALA A O 1
ATOM 859 N N . GLU A 1 109 ? -6.389 12.760 -13.089 1.00 91.00 109 GLU A N 1
ATOM 860 C CA . GLU A 1 109 ? -7.794 12.337 -13.116 1.00 91.00 109 GLU A CA 1
ATOM 861 C C . GLU A 1 109 ? -7.939 10.889 -13.586 1.00 91.00 109 GLU A C 1
ATOM 863 O O . GLU A 1 109 ? -8.784 10.139 -13.086 1.00 91.00 109 GLU A O 1
ATOM 868 N N . LYS A 1 110 ? -7.119 10.467 -14.556 1.00 91.81 110 LYS A N 1
ATOM 869 C CA . LYS A 1 110 ? -7.081 9.059 -14.985 1.00 91.81 110 LYS A CA 1
ATOM 870 C C . LYS A 1 110 ? -6.565 8.159 -13.870 1.00 91.81 110 LYS A C 1
ATOM 872 O O . LYS A 1 110 ? -7.142 7.098 -13.646 1.00 91.81 110 LYS A O 1
ATOM 877 N N . ILE A 1 111 ? -5.536 8.595 -13.146 1.00 92.69 111 ILE A N 1
ATOM 878 C CA . ILE A 1 111 ? -5.006 7.859 -11.994 1.00 92.69 111 ILE A CA 1
ATOM 879 C C . ILE A 1 111 ? -6.049 7.779 -10.883 1.00 92.69 111 ILE A C 1
ATOM 881 O O . ILE A 1 111 ? -6.289 6.694 -10.364 1.00 92.69 111 ILE A O 1
ATOM 885 N N . MET A 1 112 ? -6.711 8.888 -10.548 1.00 91.75 112 MET A N 1
ATOM 886 C CA . MET A 1 112 ? -7.757 8.898 -9.526 1.00 91.75 112 MET A CA 1
ATOM 887 C C . MET A 1 112 ? -8.884 7.920 -9.870 1.00 91.75 112 MET A C 1
ATOM 889 O O . MET A 1 112 ? -9.288 7.131 -9.018 1.00 91.75 112 MET A O 1
ATOM 893 N N . ARG A 1 113 ? -9.335 7.899 -11.132 1.00 91.12 113 ARG A N 1
ATOM 894 C CA . ARG A 1 113 ? -10.310 6.906 -11.610 1.00 91.12 113 ARG A CA 1
ATOM 895 C C . ARG A 1 113 ? -9.788 5.476 -11.496 1.00 91.12 113 ARG A C 1
ATOM 897 O O . ARG A 1 113 ? -10.525 4.611 -11.039 1.00 91.12 113 ARG A O 1
ATOM 904 N N . ALA A 1 114 ? -8.533 5.230 -11.870 1.00 90.50 114 ALA A N 1
ATOM 905 C CA . ALA A 1 114 ? -7.927 3.905 -11.769 1.00 90.50 114 ALA A CA 1
ATOM 906 C C . ALA A 1 114 ? -7.810 3.425 -10.313 1.00 90.50 114 ALA A C 1
ATOM 908 O O . ALA A 1 114 ? -8.050 2.249 -10.050 1.00 90.50 114 ALA A O 1
ATOM 909 N N . VAL A 1 115 ? -7.485 4.318 -9.371 1.00 91.69 115 VAL A N 1
ATOM 910 C CA . VAL A 1 115 ? -7.443 4.007 -7.934 1.00 91.69 115 VAL A CA 1
ATOM 911 C C . VAL A 1 115 ? -8.824 3.601 -7.439 1.00 91.69 115 VAL A C 1
ATOM 913 O O . VAL A 1 115 ? -8.954 2.516 -6.888 1.00 91.69 115 VAL A O 1
ATOM 916 N N . VAL A 1 116 ? -9.856 4.403 -7.721 1.00 89.75 116 VAL A N 1
ATOM 917 C CA . VAL A 1 116 ? -11.242 4.098 -7.320 1.00 89.75 116 VAL A CA 1
ATOM 918 C C . VAL A 1 116 ? -11.726 2.778 -7.932 1.00 89.75 116 VAL A C 1
ATOM 920 O O . VAL A 1 116 ? -12.339 1.963 -7.257 1.00 89.75 116 VAL A O 1
ATOM 923 N N . GLN A 1 117 ? -11.413 2.513 -9.203 1.00 90.25 117 GLN A N 1
ATOM 924 C CA . GLN A 1 117 ? -11.816 1.269 -9.873 1.00 90.25 117 GLN A CA 1
ATOM 925 C C . GLN A 1 117 ? -11.125 0.011 -9.329 1.00 90.25 117 GLN A C 1
ATOM 927 O O . GLN A 1 117 ? -11.646 -1.085 -9.512 1.00 90.25 117 GLN A O 1
ATOM 932 N N . ASN A 1 118 ? -9.951 0.149 -8.708 1.00 88.88 118 ASN A N 1
ATOM 933 C CA . ASN A 1 118 ? -9.151 -0.974 -8.209 1.00 88.88 118 ASN A CA 1
ATOM 934 C C . ASN A 1 118 ? -9.012 -0.956 -6.677 1.00 88.88 118 ASN A C 1
ATOM 936 O O . ASN A 1 118 ? -8.133 -1.631 -6.144 1.00 88.88 118 ASN A O 1
ATOM 940 N N . GLU A 1 119 ? -9.849 -0.191 -5.976 1.00 85.88 119 GLU A N 1
ATOM 941 C CA . GLU A 1 119 ? -9.707 0.136 -4.553 1.00 85.88 119 GLU A CA 1
ATOM 942 C C . GLU A 1 119 ? -9.613 -1.111 -3.666 1.00 85.88 119 GLU A C 1
ATOM 944 O O . GLU A 1 119 ? -8.604 -1.304 -2.987 1.00 85.88 119 GLU A O 1
ATOM 949 N N . ALA A 1 120 ? -10.574 -2.031 -3.775 1.00 83.44 120 ALA A N 1
ATOM 950 C CA . ALA A 1 120 ? -10.570 -3.283 -3.015 1.00 83.44 120 ALA A CA 1
ATOM 951 C C . ALA A 1 120 ? -9.283 -4.107 -3.224 1.00 83.44 120 ALA A C 1
ATOM 953 O O . ALA A 1 120 ? -8.693 -4.611 -2.270 1.00 83.44 120 ALA A O 1
ATOM 954 N N . THR A 1 121 ? -8.796 -4.194 -4.467 1.00 85.38 121 THR A N 1
ATOM 955 C CA . THR A 1 121 ? -7.556 -4.914 -4.793 1.00 85.38 121 THR A CA 1
ATOM 956 C C . THR A 1 121 ? -6.313 -4.197 -4.269 1.00 85.38 121 THR A C 1
ATOM 958 O O . THR A 1 121 ? -5.337 -4.852 -3.908 1.00 85.38 121 THR A O 1
ATOM 961 N N . ILE A 1 122 ? -6.305 -2.860 -4.246 1.00 87.56 122 ILE A N 1
ATOM 962 C CA . ILE A 1 122 ? -5.215 -2.089 -3.636 1.00 87.56 122 ILE A CA 1
ATOM 963 C C . ILE A 1 122 ? -5.157 -2.413 -2.145 1.00 87.56 122 ILE A C 1
ATOM 965 O O . ILE A 1 122 ? -4.090 -2.776 -1.661 1.00 87.56 122 ILE A O 1
ATOM 969 N N . ILE A 1 123 ? -6.296 -2.327 -1.455 1.00 83.19 123 ILE A N 1
ATOM 970 C CA . ILE A 1 123 ? -6.429 -2.521 -0.006 1.00 83.19 123 ILE A CA 1
ATOM 971 C C . ILE A 1 123 ? -5.966 -3.910 0.421 1.00 83.19 123 ILE A C 1
ATOM 973 O O . ILE A 1 123 ? -5.157 -4.027 1.342 1.00 83.19 123 ILE A O 1
ATOM 977 N N . GLU A 1 124 ? -6.428 -4.943 -0.286 1.00 82.50 124 GLU A N 1
ATOM 978 C CA . GLU A 1 124 ? -6.011 -6.327 -0.059 1.00 82.50 124 GLU A CA 1
ATOM 979 C C . GLU A 1 124 ? -4.488 -6.472 -0.187 1.00 82.50 124 GLU A C 1
ATOM 981 O O . GLU A 1 124 ? -3.834 -7.023 0.697 1.00 82.50 124 GLU A O 1
ATOM 986 N N . LYS A 1 125 ? -3.899 -5.913 -1.252 1.00 81.19 125 LYS A N 1
ATOM 987 C CA . LYS A 1 125 ? -2.457 -6.017 -1.516 1.00 81.19 125 LYS A CA 1
ATOM 988 C C . LYS A 1 125 ? -1.594 -5.318 -0.481 1.00 81.19 125 LYS A C 1
ATOM 990 O O . LYS A 1 125 ? -0.539 -5.833 -0.129 1.00 81.19 125 LYS A O 1
ATOM 995 N N . VAL A 1 126 ? -1.999 -4.132 -0.036 1.00 81.00 126 VAL A N 1
ATOM 996 C CA . VAL A 1 126 ? -1.228 -3.390 0.969 1.00 81.00 126 VAL A CA 1
ATOM 997 C C . VAL A 1 126 ? -1.506 -3.889 2.390 1.00 81.00 126 VAL A C 1
ATOM 999 O O . VAL A 1 126 ? -0.877 -3.412 3.328 1.00 81.00 126 VAL A O 1
ATOM 1002 N N . GLY A 1 127 ? -2.414 -4.857 2.567 1.00 78.50 127 GLY A N 1
ATOM 1003 C CA . GLY A 1 127 ? -2.674 -5.495 3.856 1.00 78.50 127 GLY A CA 1
ATOM 1004 C C . GLY A 1 127 ? -3.319 -4.558 4.876 1.00 78.50 127 GLY A C 1
ATOM 1005 O O . GLY A 1 127 ? -3.003 -4.627 6.066 1.00 78.50 127 GLY A O 1
ATOM 1006 N N . ILE A 1 128 ? -4.193 -3.657 4.421 1.00 80.62 128 ILE A N 1
ATOM 1007 C CA . ILE A 1 128 ? -4.982 -2.816 5.325 1.00 80.62 128 ILE A CA 1
ATOM 1008 C C . ILE A 1 128 ? -6.000 -3.700 6.060 1.00 80.62 128 ILE A C 1
ATOM 1010 O O . ILE A 1 128 ? -6.750 -4.423 5.400 1.00 80.62 128 ILE A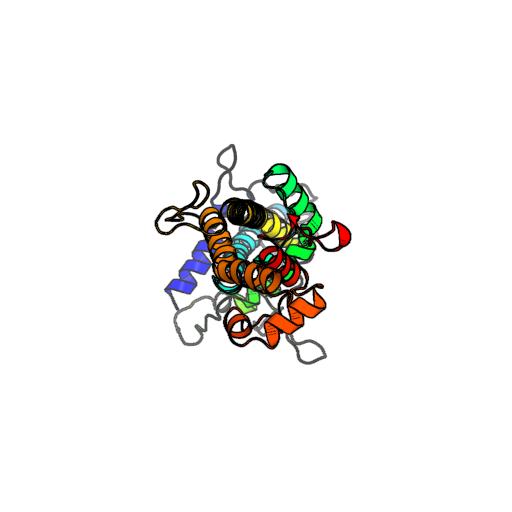 O 1
ATOM 1014 N N . PRO A 1 129 ? -6.056 -3.663 7.405 1.00 82.06 129 PRO A N 1
ATOM 1015 C CA . PRO A 1 129 ? -7.066 -4.409 8.144 1.00 82.06 129 PRO A CA 1
ATOM 1016 C C . PRO A 1 129 ? -8.480 -3.953 7.763 1.00 82.06 129 PRO A C 1
ATOM 1018 O O . PRO A 1 129 ? -8.740 -2.760 7.653 1.00 82.06 129 PRO A O 1
ATOM 1021 N N . THR A 1 130 ? -9.394 -4.905 7.591 1.00 81.12 130 THR A N 1
ATOM 1022 C CA . THR A 1 130 ? -10.754 -4.664 7.074 1.00 81.12 130 THR A CA 1
ATOM 1023 C C . THR A 1 130 ? -11.830 -4.567 8.158 1.00 81.12 130 THR A C 1
ATOM 1025 O O . THR A 1 130 ? -13.010 -4.471 7.838 1.00 81.12 130 THR A O 1
ATOM 1028 N N . SER A 1 131 ? -11.449 -4.610 9.437 1.00 87.50 131 SER A N 1
ATOM 1029 C CA . SER A 1 131 ? -12.372 -4.455 10.568 1.00 87.50 131 SER A CA 1
ATOM 1030 C C . SER A 1 131 ? -11.733 -3.692 11.721 1.00 87.50 131 SER A C 1
ATOM 1032 O O . SER A 1 131 ? -10.512 -3.707 11.909 1.00 87.50 131 SER A O 1
ATOM 1034 N N . ILE A 1 132 ? -12.586 -3.070 12.530 1.00 90.25 132 ILE A N 1
ATOM 1035 C CA . ILE A 1 132 ? -12.227 -2.340 13.746 1.00 90.25 132 ILE A CA 1
ATOM 1036 C C . ILE A 1 132 ? -11.467 -3.256 14.712 1.00 90.25 132 ILE A C 1
ATOM 1038 O O . ILE A 1 132 ? -10.420 -2.866 15.227 1.00 90.25 132 ILE A O 1
ATOM 1042 N N . SER A 1 133 ? -11.921 -4.499 14.901 1.00 89.19 133 SER A N 1
ATOM 1043 C CA . SER A 1 133 ? -11.252 -5.469 15.779 1.00 89.19 133 SER A CA 1
ATOM 1044 C C . SER A 1 133 ? -9.868 -5.881 15.257 1.00 89.19 133 SER A C 1
ATOM 1046 O O . SER A 1 133 ? -8.925 -6.009 16.042 1.00 89.19 133 SER A O 1
ATOM 1048 N N . ALA A 1 134 ? -9.696 -6.006 13.935 1.00 88.69 134 ALA A N 1
ATOM 1049 C CA . ALA A 1 134 ? -8.394 -6.282 13.328 1.00 88.69 134 ALA A CA 1
ATOM 1050 C C . ALA A 1 134 ? -7.418 -5.099 13.456 1.00 88.69 134 ALA A C 1
ATOM 1052 O O . ALA A 1 134 ? -6.222 -5.313 13.662 1.00 88.69 134 ALA A O 1
ATOM 1053 N N . VAL A 1 135 ? -7.903 -3.854 13.379 1.00 88.19 135 VAL A N 1
ATOM 1054 C CA . VAL A 1 135 ? -7.075 -2.668 13.663 1.00 88.19 135 VAL A CA 1
ATOM 1055 C C . VAL A 1 135 ? -6.737 -2.583 15.149 1.00 88.19 135 VAL A C 1
ATOM 1057 O O . VAL A 1 135 ? -5.586 -2.324 15.501 1.00 88.19 135 VAL A O 1
ATOM 1060 N N . ALA A 1 136 ? -7.705 -2.860 16.025 1.00 88.62 136 ALA A N 1
ATOM 1061 C CA . ALA A 1 136 ? -7.505 -2.869 17.469 1.00 88.62 136 ALA A CA 1
ATOM 1062 C C . ALA A 1 136 ? -6.408 -3.853 17.887 1.00 88.62 136 ALA A C 1
ATOM 1064 O O . ALA A 1 136 ? -5.656 -3.550 18.808 1.00 88.62 136 ALA A O 1
ATOM 1065 N N . ALA A 1 137 ? -6.227 -4.969 17.172 1.00 84.75 137 ALA A N 1
ATOM 1066 C CA . ALA A 1 137 ? -5.128 -5.903 17.413 1.00 84.75 137 ALA A CA 1
ATOM 1067 C C . ALA A 1 137 ? -3.728 -5.257 17.314 1.00 84.75 137 ALA A C 1
ATOM 1069 O O . ALA A 1 137 ? -2.788 -5.760 17.929 1.00 84.75 137 ALA A O 1
ATOM 1070 N N . ALA A 1 138 ? -3.579 -4.141 16.590 1.00 81.19 138 ALA A N 1
ATOM 1071 C CA . ALA A 1 138 ? -2.329 -3.386 16.497 1.00 81.19 138 ALA A CA 1
ATOM 1072 C C . ALA A 1 138 ? -2.088 -2.422 17.678 1.00 81.19 138 ALA A C 1
ATOM 1074 O O . ALA A 1 138 ? -1.007 -1.835 17.768 1.00 81.19 138 ALA A O 1
ATOM 1075 N N . LEU A 1 139 ? -3.060 -2.247 18.581 1.00 79.19 139 LEU A N 1
ATOM 1076 C CA . LEU A 1 139 ? -2.879 -1.449 19.791 1.00 79.19 139 LEU A CA 1
ATOM 1077 C C . LEU A 1 139 ? -1.862 -2.110 20.733 1.00 79.19 139 LEU A C 1
ATOM 1079 O O . LEU A 1 139 ? -1.890 -3.329 20.924 1.00 79.19 139 LEU A O 1
ATOM 1083 N N . PRO A 1 140 ? -0.985 -1.324 21.381 1.00 67.75 140 PRO A N 1
ATOM 1084 C CA . PRO A 1 140 ? -0.110 -1.858 22.410 1.00 67.75 140 PRO A CA 1
ATOM 1085 C C . PRO A 1 140 ? -0.933 -2.350 23.607 1.00 67.75 140 PRO A C 1
ATOM 1087 O O . PRO A 1 140 ? -1.841 -1.663 24.080 1.00 67.75 140 PRO A O 1
ATOM 1090 N N . ILE A 1 141 ? -0.563 -3.513 24.147 1.00 66.38 141 ILE A N 1
ATOM 1091 C CA . ILE A 1 141 ? -1.085 -3.977 25.434 1.00 66.38 141 ILE A CA 1
ATOM 1092 C C . ILE A 1 141 ? -0.492 -3.079 26.518 1.00 66.38 141 ILE A C 1
ATOM 1094 O O . ILE A 1 141 ? 0.713 -3.100 26.773 1.00 66.38 141 ILE A O 1
ATOM 1098 N N . LEU A 1 142 ? -1.338 -2.281 27.160 1.00 60.12 142 LEU A N 1
ATOM 1099 C CA . LEU A 1 142 ? -0.960 -1.535 28.351 1.00 60.12 142 LEU A CA 1
ATOM 1100 C C . LEU A 1 142 ? -1.231 -2.415 29.576 1.00 60.12 142 LEU A C 1
ATOM 1102 O O . LEU A 1 142 ? -2.333 -2.458 30.102 1.00 60.12 142 LEU A O 1
ATOM 1106 N N . ASP A 1 143 ? -0.223 -3.152 30.037 1.00 53.22 143 ASP A N 1
ATOM 1107 C CA . ASP A 1 143 ? -0.341 -3.873 31.305 1.00 53.22 143 ASP A CA 1
ATOM 1108 C C . ASP A 1 143 ? -0.072 -2.913 32.474 1.00 53.22 143 ASP A C 1
ATOM 1110 O O . ASP A 1 143 ? 1.067 -2.510 32.731 1.00 53.22 143 ASP A O 1
ATOM 1114 N N . LEU A 1 144 ? -1.147 -2.496 33.145 1.00 52.97 144 LEU A N 1
ATOM 1115 C CA . LEU A 1 144 ? -1.109 -1.633 34.327 1.00 52.97 144 LEU A CA 1
ATOM 1116 C C . LEU A 1 144 ? -1.474 -2.387 35.614 1.00 52.97 144 LEU A C 1
ATOM 1118 O O . LEU A 1 144 ? -1.647 -1.743 36.649 1.00 52.97 144 LEU A O 1
ATOM 1122 N N . HIS A 1 145 ? -1.505 -3.728 35.593 1.00 47.94 145 HIS A N 1
ATOM 1123 C CA . HIS A 1 145 ? -1.860 -4.571 36.746 1.00 47.94 145 HIS A CA 1
ATOM 1124 C C . HIS A 1 145 ? -0.954 -4.328 37.979 1.00 47.94 145 HIS A C 1
ATOM 1126 O O . HIS A 1 145 ? -1.322 -4.649 39.107 1.00 47.94 145 HIS A O 1
ATOM 1132 N N . GLY A 1 146 ? 0.230 -3.726 37.796 1.00 43.19 146 GLY A N 1
ATOM 1133 C CA . GLY A 1 146 ? 1.148 -3.325 38.874 1.00 43.19 146 GLY A CA 1
ATOM 1134 C C . GLY A 1 146 ? 1.037 -1.867 39.351 1.00 43.19 146 GLY A C 1
ATOM 1135 O O . GLY A 1 146 ? 1.745 -1.477 40.279 1.00 43.19 146 GLY A O 1
ATOM 1136 N N . VAL A 1 147 ? 0.191 -1.033 38.736 1.00 53.62 147 VAL A N 1
ATOM 1137 C CA . VAL A 1 147 ? 0.055 0.390 39.090 1.00 53.62 147 VAL A CA 1
ATOM 1138 C C . VAL A 1 147 ? -1.112 0.553 40.061 1.00 53.62 147 VAL A C 1
ATOM 1140 O O . VAL A 1 147 ? -2.251 0.769 39.654 1.00 53.62 147 VAL A O 1
ATOM 1143 N N . ALA A 1 148 ? -0.803 0.478 41.358 1.00 42.94 148 ALA A N 1
ATOM 1144 C CA . ALA A 1 148 ? -1.730 0.443 42.500 1.00 42.94 148 ALA A CA 1
ATOM 1145 C C . ALA A 1 148 ? -2.722 1.629 42.651 1.00 42.94 148 ALA A C 1
ATOM 1147 O O . ALA A 1 148 ? -3.396 1.742 43.671 1.00 42.94 148 ALA A O 1
ATOM 1148 N N . THR A 1 149 ? -2.824 2.537 41.678 1.00 49.72 149 THR A N 1
ATOM 1149 C CA . THR A 1 149 ? -3.592 3.793 41.771 1.00 49.72 149 THR A CA 1
ATOM 1150 C C . THR A 1 149 ? -4.554 4.045 40.613 1.00 49.72 149 THR A C 1
ATOM 1152 O O . THR A 1 149 ? -5.228 5.077 40.588 1.00 49.72 149 THR A O 1
ATOM 1155 N N . THR A 1 150 ? -4.668 3.135 39.648 1.00 51.97 150 THR A N 1
ATOM 1156 C CA . THR A 1 150 ? -5.594 3.322 38.526 1.00 51.97 150 THR A CA 1
ATOM 1157 C C . THR A 1 150 ? -7.023 2.983 38.958 1.00 51.97 150 THR A C 1
ATOM 1159 O O . THR A 1 150 ? -7.425 1.829 39.018 1.00 51.97 150 THR A O 1
ATOM 1162 N N . ARG A 1 151 ? -7.802 4.027 39.275 1.00 51.38 151 ARG A N 1
ATOM 1163 C CA . ARG A 1 151 ? -9.185 3.947 39.791 1.00 51.38 151 ARG A CA 1
ATOM 1164 C C . ARG A 1 151 ? -10.198 3.278 38.853 1.00 51.38 151 ARG A C 1
ATOM 1166 O O . ARG A 1 151 ? -11.317 3.042 39.290 1.00 51.38 151 ARG A O 1
ATOM 1173 N N . ASN A 1 152 ? -9.837 2.995 37.599 1.00 52.31 152 ASN A N 1
ATOM 1174 C CA . ASN A 1 152 ? -10.722 2.319 36.659 1.00 52.31 152 ASN A CA 1
ATOM 1175 C C . ASN A 1 152 ? -9.967 1.229 35.859 1.00 52.31 152 ASN A C 1
ATOM 1177 O O . ASN A 1 152 ? -9.164 1.576 34.986 1.00 52.31 152 ASN A O 1
ATOM 1181 N N . PRO A 1 153 ? -10.156 -0.068 36.173 1.00 51.28 153 PRO A N 1
ATOM 1182 C CA . PRO A 1 153 ? -9.524 -1.186 35.465 1.00 51.28 153 PRO A CA 1
ATOM 1183 C C . PRO A 1 153 ? -9.986 -1.345 34.009 1.00 51.28 153 PRO A C 1
ATOM 1185 O O . PRO A 1 153 ? -9.256 -1.903 33.193 1.00 51.28 153 PRO A O 1
ATOM 1188 N N . GLU A 1 154 ? -11.142 -0.782 33.657 1.00 48.00 154 GLU A N 1
ATOM 1189 C CA . GLU A 1 154 ? -11.760 -0.902 32.329 1.00 48.00 154 GLU A CA 1
ATOM 1190 C C . GLU A 1 154 ? -10.963 -0.193 31.222 1.00 48.00 154 GLU A C 1
ATOM 1192 O O . GLU A 1 154 ? -10.938 -0.649 30.085 1.00 48.00 154 GLU A O 1
ATOM 1197 N N . ASN A 1 155 ? -10.212 0.857 31.572 1.00 52.81 155 ASN A N 1
ATOM 1198 C CA . ASN A 1 155 ? -9.418 1.655 30.628 1.00 52.81 155 ASN A CA 1
ATOM 1199 C C . ASN A 1 155 ? -7.976 1.149 30.459 1.00 52.81 155 ASN A C 1
ATOM 1201 O O . ASN A 1 155 ? -7.125 1.851 29.908 1.00 52.81 155 ASN A O 1
ATOM 1205 N N . GLN A 1 156 ? -7.650 -0.023 31.013 1.00 59.41 156 GLN A N 1
ATOM 1206 C CA . GLN A 1 156 ? -6.261 -0.478 31.099 1.00 59.41 156 GLN A CA 1
ATOM 1207 C C . GLN A 1 156 ? -5.839 -1.304 29.886 1.00 59.41 156 GLN A C 1
ATOM 1209 O O . GLN A 1 156 ? -4.679 -1.238 29.512 1.00 59.41 156 GLN A O 1
ATOM 1214 N N . ASN A 1 157 ? -6.752 -1.999 29.200 1.00 71.88 157 ASN A N 1
ATOM 1215 C CA . ASN A 1 157 ? -6.412 -2.801 28.022 1.00 71.88 157 ASN A CA 1
ATOM 1216 C C . ASN A 1 157 ? -7.262 -2.416 26.803 1.00 71.88 157 ASN A C 1
ATOM 1218 O O . ASN A 1 157 ? -8.169 -3.147 26.410 1.00 71.88 157 ASN A O 1
ATOM 1222 N N . TYR A 1 158 ? -6.925 -1.273 26.193 1.00 72.00 158 TYR A N 1
ATOM 1223 C CA . TYR A 1 158 ? -7.587 -0.756 24.986 1.00 72.00 158 TYR A CA 1
ATOM 1224 C C . TYR A 1 158 ? -7.636 -1.775 23.842 1.00 72.00 158 TYR A C 1
ATOM 1226 O O . TYR A 1 158 ? -8.629 -1.836 23.123 1.00 72.00 158 TYR A O 1
ATOM 1234 N N . GLN A 1 159 ? -6.600 -2.611 23.689 1.00 80.19 159 GLN A N 1
ATOM 1235 C CA . GLN A 1 159 ? -6.621 -3.696 22.707 1.00 80.19 159 GLN A CA 1
ATOM 1236 C C . GLN A 1 159 ? -7.787 -4.648 22.992 1.00 80.19 159 GLN A C 1
ATOM 1238 O O . GLN A 1 159 ? -8.620 -4.875 22.122 1.00 80.19 159 GLN A O 1
ATOM 1243 N N . ARG A 1 160 ? -7.888 -5.185 24.216 1.00 79.50 160 ARG A N 1
ATOM 1244 C CA . ARG A 1 160 ? -8.977 -6.106 24.581 1.00 79.50 160 ARG A CA 1
ATOM 1245 C C . ARG A 1 160 ? -10.350 -5.451 24.489 1.00 79.50 160 ARG A C 1
ATOM 1247 O O . ARG A 1 160 ? -11.261 -6.097 23.988 1.00 79.50 160 ARG A O 1
ATOM 1254 N N . GLN A 1 161 ? -10.471 -4.195 24.918 1.00 79.25 161 GLN A N 1
ATOM 1255 C CA . GLN A 1 161 ? -11.726 -3.440 24.905 1.00 79.25 161 GLN A CA 1
ATOM 1256 C C . GLN A 1 161 ? -12.345 -3.338 23.505 1.00 79.25 161 GLN A C 1
ATOM 1258 O O . GLN A 1 161 ? -13.566 -3.380 23.379 1.00 79.25 161 GLN A O 1
ATOM 1263 N N . PHE A 1 162 ? -11.515 -3.216 22.463 1.00 86.19 162 PHE A N 1
ATOM 1264 C CA . PHE A 1 162 ? -11.991 -3.046 21.088 1.00 86.19 162 PHE A CA 1
ATOM 1265 C C . PHE A 1 162 ? -11.827 -4.284 20.194 1.00 86.19 162 PHE A C 1
ATOM 1267 O O . PHE A 1 162 ? -12.297 -4.305 19.060 1.00 86.19 162 PHE A O 1
ATOM 1274 N N . MET A 1 163 ? -11.143 -5.325 20.669 1.00 87.12 163 MET A N 1
ATOM 1275 C CA . MET A 1 163 ? -10.861 -6.514 19.861 1.00 87.12 163 MET A CA 1
ATOM 1276 C C . MET A 1 163 ? -11.807 -7.675 20.169 1.00 87.12 163 MET A C 1
ATOM 1278 O O . MET A 1 163 ? -12.223 -8.366 19.241 1.00 87.12 163 MET A O 1
ATOM 1282 N N . VAL A 1 164 ? -12.146 -7.909 21.443 1.00 88.75 164 VAL A N 1
ATOM 1283 C CA . VAL A 1 164 ? -12.871 -9.115 21.884 1.00 88.75 164 VAL A CA 1
ATOM 1284 C C . VAL A 1 164 ? -14.043 -8.797 22.807 1.00 88.75 164 VAL A C 1
ATOM 1286 O O . VAL A 1 164 ? -14.024 -7.814 23.542 1.00 88.75 164 VAL A O 1
ATOM 1289 N N . VAL A 1 165 ? -15.061 -9.656 22.792 1.00 84.94 165 VAL A N 1
ATOM 1290 C CA . VAL A 1 165 ? -16.202 -9.568 23.710 1.00 84.94 165 VAL A CA 1
ATOM 1291 C C . VAL A 1 165 ? -15.732 -9.911 25.123 1.00 84.94 165 VAL A C 1
ATOM 1293 O O . VAL A 1 165 ? -15.080 -10.935 25.330 1.00 84.94 165 VAL A O 1
ATOM 1296 N N . LEU A 1 166 ? -16.071 -9.068 26.098 1.00 82.94 166 LEU A N 1
ATOM 1297 C CA . LEU A 1 166 ? -15.720 -9.255 27.506 1.00 82.94 166 LEU A CA 1
ATOM 1298 C C . LEU A 1 166 ? -16.946 -9.691 28.323 1.00 82.94 166 LEU A C 1
ATOM 1300 O O . LEU A 1 166 ? -18.074 -9.300 28.026 1.00 82.94 166 LEU A O 1
ATOM 1304 N N . ASP A 1 167 ? -16.736 -10.515 29.348 1.00 78.69 167 ASP A N 1
ATOM 1305 C CA . ASP A 1 167 ? -17.757 -10.838 30.347 1.00 78.69 167 ASP A CA 1
ATOM 1306 C C . ASP A 1 167 ? -17.849 -9.768 31.457 1.00 78.69 167 ASP A C 1
ATOM 1308 O O . ASP A 1 167 ? -17.074 -8.813 31.501 1.00 78.69 167 ASP A O 1
ATOM 1312 N N . ASN A 1 168 ? -18.778 -9.947 32.403 1.00 75.31 168 ASN A N 1
ATOM 1313 C CA . ASN A 1 168 ? -18.960 -9.036 33.546 1.00 75.31 168 ASN A CA 1
ATOM 1314 C C . ASN A 1 168 ? -17.749 -8.981 34.502 1.00 75.31 168 ASN A C 1
ATOM 1316 O O . ASN A 1 168 ? -17.747 -8.194 35.445 1.00 75.31 168 ASN A O 1
ATOM 1320 N N . ARG A 1 169 ? -16.756 -9.860 34.317 1.00 75.94 169 ARG A N 1
ATOM 1321 C CA . ARG A 1 169 ? -15.489 -9.901 35.061 1.00 75.94 169 ARG A CA 1
ATOM 1322 C C . ARG A 1 169 ? -14.320 -9.394 34.204 1.00 75.94 169 ARG A C 1
ATOM 1324 O O . ARG A 1 169 ? -13.160 -9.618 34.564 1.00 75.94 169 ARG A O 1
ATOM 1331 N N . HIS A 1 170 ? -14.624 -8.759 33.069 1.00 71.50 170 HIS A N 1
ATOM 1332 C CA . HIS A 1 170 ? -13.679 -8.203 32.100 1.00 71.50 170 HIS A CA 1
ATOM 1333 C C . HIS A 1 170 ? -12.710 -9.241 31.516 1.00 71.50 170 HIS A C 1
ATOM 1335 O O . HIS A 1 170 ? -11.595 -8.910 31.106 1.00 71.50 170 HIS A O 1
ATOM 1341 N N . GLN A 1 171 ? -13.125 -10.509 31.469 1.00 80.62 171 GLN A N 1
ATOM 1342 C CA . GLN A 1 171 ? -12.387 -11.583 30.811 1.00 80.62 171 GLN A CA 1
ATOM 1343 C C . GLN A 1 171 ? -12.906 -11.794 29.383 1.00 80.62 171 GLN A C 1
ATOM 1345 O O . GLN A 1 171 ? -14.111 -11.673 29.157 1.00 80.62 171 GLN A O 1
ATOM 1350 N N . PRO A 1 172 ? -12.033 -12.126 28.411 1.00 84.69 172 PRO A N 1
ATOM 1351 C CA . PRO A 1 172 ? -12.472 -12.471 27.064 1.00 84.69 172 PRO A CA 1
ATOM 1352 C C . PRO A 1 172 ? -13.440 -13.650 27.088 1.00 84.69 172 PRO A C 1
ATOM 1354 O O . PRO A 1 172 ? -13.131 -14.703 27.649 1.00 84.69 172 PRO A O 1
ATOM 1357 N N . GLN A 1 173 ? -14.591 -13.487 26.445 1.00 86.44 173 GLN A N 1
ATOM 1358 C CA . GLN A 1 173 ? -15.485 -14.602 26.185 1.00 86.44 173 GLN A CA 1
ATOM 1359 C C . GLN A 1 173 ? -14.846 -15.540 25.167 1.00 86.44 173 GLN A C 1
ATOM 1361 O O . GLN A 1 173 ? -14.273 -15.104 24.167 1.00 86.44 173 GLN A O 1
ATOM 1366 N N . ILE A 1 174 ? -14.946 -16.834 25.442 1.00 89.94 174 ILE A N 1
ATOM 1367 C CA . ILE A 1 174 ? -14.329 -17.892 24.653 1.00 89.94 174 ILE A CA 1
ATOM 1368 C C . ILE A 1 174 ? -15.421 -18.645 23.893 1.00 89.94 174 ILE A C 1
ATOM 1370 O O . ILE A 1 174 ? -16.452 -19.004 24.463 1.00 89.94 174 ILE A O 1
ATOM 1374 N N . ASN A 1 175 ? -15.199 -18.872 22.600 1.00 87.75 175 ASN A N 1
ATOM 1375 C CA . ASN A 1 175 ? -16.106 -19.629 21.749 1.00 87.75 175 ASN A CA 1
ATOM 1376 C C . ASN A 1 175 ? -15.997 -21.145 22.012 1.00 87.75 175 ASN A C 1
ATOM 1378 O O . ASN A 1 175 ? -15.162 -21.622 22.780 1.00 87.75 175 ASN A O 1
ATOM 1382 N N . VAL A 1 176 ? -16.825 -21.933 21.323 1.00 87.81 176 VAL A N 1
ATOM 1383 C CA . VAL A 1 176 ? -16.834 -23.404 21.447 1.00 87.81 176 VAL A CA 1
ATOM 1384 C C . VAL A 1 176 ? -15.517 -24.079 21.034 1.00 87.81 176 VAL A C 1
ATOM 1386 O O . VAL A 1 176 ? -15.305 -25.240 21.373 1.00 87.81 176 VAL A O 1
ATOM 1389 N N . LEU A 1 177 ? -14.637 -23.371 20.319 1.00 88.56 177 LEU A N 1
ATOM 1390 C CA . LEU A 1 177 ? -13.324 -23.849 19.877 1.00 88.56 177 LEU A CA 1
ATOM 1391 C C . LEU A 1 177 ? -12.189 -23.455 20.835 1.00 88.56 177 LEU A C 1
ATOM 1393 O O . LEU A 1 177 ? -11.043 -23.828 20.602 1.00 88.56 177 LEU A O 1
ATOM 1397 N N . GLY A 1 178 ? -12.482 -22.728 21.917 1.00 87.25 178 GLY A N 1
ATOM 1398 C CA . GLY A 1 178 ? -11.456 -22.264 22.850 1.00 87.25 178 GLY A CA 1
ATOM 1399 C C . GLY A 1 178 ? -10.796 -20.935 22.459 1.00 87.25 178 GLY A C 1
ATOM 1400 O O . GLY A 1 178 ? -9.818 -20.544 23.092 1.00 87.25 178 GLY A O 1
ATOM 1401 N N . GLU A 1 179 ? -11.318 -20.217 21.462 1.00 89.56 179 GLU A N 1
ATOM 1402 C CA . GLU A 1 179 ? -10.755 -18.951 20.975 1.00 89.56 179 GLU A CA 1
ATOM 1403 C C . GLU A 1 179 ? -11.539 -17.732 21.497 1.00 89.56 179 GLU A C 1
ATOM 1405 O O . GLU A 1 179 ? -12.766 -17.805 21.629 1.00 89.56 179 GLU A O 1
ATOM 1410 N N . PRO A 1 180 ? -10.881 -16.586 21.762 1.00 89.50 180 PRO A N 1
ATOM 1411 C CA . PRO A 1 180 ? -11.571 -15.345 22.105 1.00 89.50 180 PRO A CA 1
ATOM 1412 C C . PRO A 1 180 ? -12.553 -14.904 21.015 1.00 89.50 180 PRO A C 1
ATOM 1414 O O . PRO A 1 180 ? -12.196 -14.820 19.841 1.00 89.50 180 PRO A O 1
ATOM 1417 N N . MET A 1 181 ? -13.784 -14.582 21.406 1.00 88.75 181 MET A N 1
ATOM 1418 C CA . MET A 1 181 ? -14.806 -14.083 20.489 1.00 88.75 181 MET A CA 1
ATOM 1419 C C . MET A 1 181 ? -14.499 -12.634 20.084 1.00 88.75 181 MET A C 1
ATOM 1421 O O . MET A 1 181 ? -14.461 -11.772 20.966 1.00 88.75 181 MET A O 1
ATOM 1425 N N . PRO A 1 182 ? -14.305 -12.323 18.788 1.00 90.25 182 PRO A N 1
ATOM 1426 C CA . PRO A 1 182 ? -14.067 -10.954 18.349 1.00 90.25 182 PRO A CA 1
ATOM 1427 C C . PRO A 1 182 ? -15.333 -10.099 18.475 1.00 90.25 182 PRO A C 1
ATOM 1429 O O . PRO A 1 182 ? -16.451 -10.604 18.339 1.00 90.25 182 PRO A O 1
ATOM 1432 N N . VAL A 1 183 ? -15.167 -8.792 18.695 1.00 88.25 183 VAL A N 1
ATOM 1433 C CA . VAL A 1 183 ? -16.293 -7.849 18.613 1.00 88.25 183 VAL A CA 1
ATOM 1434 C C . VAL A 1 183 ? -16.739 -7.729 17.155 1.00 88.25 183 VAL A C 1
ATOM 1436 O O . VAL A 1 183 ? -15.920 -7.508 16.262 1.00 88.25 183 VAL A O 1
ATOM 1439 N N . ASN A 1 184 ? -18.045 -7.865 16.920 1.00 87.69 184 ASN A N 1
ATOM 1440 C CA . ASN A 1 184 ? -18.672 -7.585 15.633 1.00 87.69 184 ASN A CA 1
ATOM 1441 C C . ASN A 1 184 ? -19.296 -6.187 15.683 1.00 87.69 184 ASN A C 1
ATOM 1443 O O . ASN A 1 184 ? -20.294 -5.983 16.377 1.00 87.69 184 ASN A O 1
ATOM 1447 N N . TYR A 1 185 ? -18.712 -5.236 14.955 1.00 86.50 185 TYR A N 1
ATOM 1448 C CA . TYR A 1 185 ? -19.164 -3.845 14.947 1.00 86.50 185 TYR A CA 1
ATOM 1449 C C . TYR A 1 185 ? -20.240 -3.563 13.886 1.00 86.50 185 TYR A C 1
ATOM 1451 O O . TYR A 1 185 ? -20.795 -2.460 13.844 1.00 86.50 185 TYR A O 1
ATOM 1459 N N . GLY A 1 186 ? -20.581 -4.547 13.048 1.00 88.50 186 GLY A N 1
ATOM 1460 C CA . GLY A 1 186 ? -21.670 -4.461 12.077 1.00 88.50 186 GLY A CA 1
ATOM 1461 C C . GLY A 1 186 ? -21.527 -3.265 11.131 1.00 88.50 186 GLY A C 1
ATOM 1462 O O . GLY A 1 186 ? -20.566 -3.162 10.374 1.00 88.50 186 GLY A O 1
ATOM 1463 N N . VAL A 1 187 ? -22.491 -2.342 11.167 1.00 86.06 187 VAL A N 1
ATOM 1464 C CA . VAL A 1 187 ? -22.499 -1.144 10.306 1.00 86.06 187 VAL A CA 1
ATOM 1465 C C . VAL A 1 187 ? -21.309 -0.209 10.562 1.00 86.06 187 VAL A C 1
ATOM 1467 O O . VAL A 1 187 ? -20.861 0.482 9.648 1.00 86.06 187 VAL A O 1
ATOM 1470 N N . PHE A 1 188 ? -20.748 -0.204 11.775 1.00 86.50 188 PHE A N 1
ATOM 1471 C CA . PHE A 1 188 ? -19.603 0.651 12.087 1.00 86.50 188 PHE A CA 1
ATOM 1472 C C . PHE A 1 188 ? -18.315 0.165 11.421 1.00 86.50 188 PHE A C 1
ATOM 1474 O O . PHE A 1 188 ? -17.505 1.009 11.052 1.00 86.50 188 PHE A O 1
ATOM 1481 N N . ASP A 1 189 ? -18.147 -1.143 11.182 1.00 89.19 189 ASP A N 1
ATOM 1482 C CA . ASP A 1 189 ? -17.019 -1.652 10.384 1.00 89.19 189 ASP A CA 1
ATOM 1483 C C . ASP A 1 189 ? -17.071 -1.095 8.955 1.00 89.19 189 ASP A C 1
ATOM 1485 O O . ASP A 1 189 ? -16.057 -0.647 8.424 1.00 89.19 189 ASP A O 1
ATOM 1489 N N . GLN A 1 190 ? -18.264 -1.047 8.350 1.00 87.88 190 GLN A N 1
ATOM 1490 C CA . GLN A 1 190 ? -18.448 -0.493 7.003 1.00 87.88 190 GLN A CA 1
ATOM 1491 C C . GLN A 1 190 ? -18.112 1.000 6.955 1.00 87.88 190 GLN A C 1
ATOM 1493 O O . GLN A 1 190 ? -17.419 1.453 6.044 1.00 87.88 190 GLN A O 1
ATOM 1498 N N . LEU A 1 191 ? -18.581 1.766 7.945 1.00 86.88 191 LEU A N 1
ATOM 1499 C CA . LEU A 1 191 ? -18.306 3.199 8.028 1.00 86.88 191 LEU A CA 1
ATOM 1500 C C . LEU A 1 191 ? -16.816 3.477 8.270 1.00 86.88 191 LEU A C 1
ATOM 1502 O O . LEU A 1 191 ? -16.240 4.345 7.616 1.00 86.88 191 LEU A O 1
ATOM 1506 N N . PHE A 1 192 ? -16.193 2.728 9.183 1.00 87.25 192 PHE A N 1
ATOM 1507 C CA . PHE A 1 192 ? -14.766 2.822 9.478 1.00 87.25 192 PHE A CA 1
ATOM 1508 C C . PHE A 1 192 ? -13.925 2.535 8.233 1.00 87.25 192 PHE A C 1
ATOM 1510 O O . PHE A 1 192 ? -13.039 3.317 7.888 1.00 87.25 192 PHE A O 1
ATOM 1517 N N . PHE A 1 193 ? -14.250 1.450 7.529 1.00 83.88 193 PHE A N 1
ATOM 1518 C CA . PHE A 1 193 ? -13.580 1.069 6.296 1.00 83.88 193 PHE A CA 1
ATOM 1519 C C . PHE A 1 193 ? -13.697 2.166 5.235 1.00 83.88 193 PHE A C 1
ATOM 1521 O O . PHE A 1 193 ? -12.681 2.608 4.708 1.00 83.88 193 PHE A O 1
ATOM 1528 N N . HIS A 1 194 ? -14.901 2.699 5.005 1.00 85.12 194 HIS A N 1
ATOM 1529 C CA . HIS A 1 194 ? -15.096 3.776 4.034 1.00 85.12 194 HIS A CA 1
ATOM 1530 C C . HIS A 1 194 ? -14.307 5.045 4.383 1.00 85.12 194 HIS A C 1
ATOM 1532 O O . HIS A 1 194 ? -13.748 5.715 3.514 1.00 85.12 194 HIS A O 1
ATOM 1538 N N . LEU A 1 195 ? -14.233 5.388 5.668 1.00 85.00 195 LEU A N 1
ATOM 1539 C CA . LEU A 1 195 ? -13.446 6.526 6.123 1.00 85.00 195 LEU A CA 1
ATOM 1540 C C . LEU A 1 195 ? -11.945 6.289 5.896 1.00 85.00 195 LEU A C 1
ATOM 1542 O O . LEU A 1 195 ? -11.250 7.171 5.392 1.00 85.00 195 LEU A O 1
ATOM 1546 N N . GLN A 1 196 ? -11.455 5.087 6.203 1.00 85.00 196 GLN A N 1
ATOM 1547 C CA . GLN A 1 196 ? -10.070 4.699 5.959 1.00 85.00 196 GLN A CA 1
ATOM 1548 C C . GLN A 1 196 ? -9.718 4.728 4.464 1.00 85.00 196 GLN A C 1
ATOM 1550 O O . GLN A 1 196 ? -8.672 5.263 4.097 1.00 85.00 196 GLN A O 1
ATOM 1555 N N . GLU A 1 197 ? -10.603 4.232 3.598 1.00 83.19 197 GLU A N 1
ATOM 1556 C CA . GLU A 1 197 ? -10.475 4.317 2.139 1.00 83.19 197 GLU A CA 1
ATOM 1557 C C . GLU A 1 197 ? -10.265 5.761 1.674 1.00 83.19 197 GLU A C 1
ATOM 1559 O O . GLU A 1 197 ? -9.277 6.078 1.004 1.00 83.19 197 GLU A O 1
ATOM 1564 N N . LYS A 1 198 ? -11.148 6.671 2.105 1.00 85.19 198 LYS A N 1
ATOM 1565 C CA . LYS A 1 198 ? -11.066 8.091 1.739 1.00 85.19 198 LYS A CA 1
ATOM 1566 C C . LYS A 1 198 ? -9.791 8.761 2.233 1.00 85.19 198 LYS A C 1
ATOM 1568 O O . LYS A 1 198 ? -9.232 9.588 1.513 1.00 85.19 198 LYS A O 1
ATOM 1573 N N . LEU A 1 199 ? -9.304 8.394 3.417 1.00 84.75 199 LEU A N 1
ATOM 1574 C CA . LEU A 1 199 ? -8.054 8.927 3.963 1.00 84.75 199 LEU A CA 1
ATOM 1575 C C . LEU A 1 199 ? -6.814 8.418 3.213 1.00 84.75 199 LEU A C 1
ATOM 1577 O O . LEU A 1 199 ? -5.833 9.151 3.079 1.00 84.75 199 LEU A O 1
ATOM 1581 N N . LEU A 1 200 ? -6.845 7.184 2.705 1.00 88.44 200 LEU A N 1
ATOM 1582 C CA . LEU A 1 200 ? -5.716 6.565 2.007 1.00 88.44 200 LEU A CA 1
ATOM 1583 C C . LEU A 1 200 ? -5.689 6.868 0.505 1.00 88.44 200 LEU A C 1
ATOM 1585 O O . LEU A 1 200 ? -4.621 6.834 -0.112 1.00 88.44 200 LEU A O 1
ATOM 1589 N N . GLN A 1 201 ? -6.827 7.221 -0.094 1.00 90.44 201 GLN A N 1
ATOM 1590 C CA . GLN A 1 201 ? -6.929 7.525 -1.521 1.00 90.44 201 GLN A CA 1
ATOM 1591 C C . GLN A 1 201 ? -5.884 8.557 -2.013 1.00 90.44 201 GLN A C 1
ATOM 1593 O O . GLN A 1 201 ? -5.214 8.273 -3.014 1.00 90.44 201 GLN A O 1
ATOM 1598 N N . PRO A 1 202 ? -5.646 9.706 -1.339 1.00 91.69 202 PRO A N 1
ATOM 1599 C CA . PRO A 1 202 ? -4.615 10.662 -1.754 1.00 91.69 202 PRO A CA 1
ATOM 1600 C C . PRO A 1 202 ? -3.200 10.068 -1.766 1.00 91.69 202 PRO A C 1
ATOM 1602 O O . PRO A 1 202 ? -2.380 10.443 -2.606 1.00 91.69 202 PRO A O 1
ATOM 1605 N N . ILE A 1 203 ? -2.920 9.117 -0.869 1.00 92.38 203 ILE A N 1
ATOM 1606 C CA . ILE A 1 203 ? -1.628 8.432 -0.759 1.00 92.38 203 ILE A CA 1
ATOM 1607 C C . ILE A 1 203 ? -1.402 7.551 -1.991 1.00 92.38 203 ILE A C 1
ATOM 1609 O O . ILE A 1 203 ? -0.362 7.659 -2.645 1.00 92.38 203 ILE A O 1
ATOM 1613 N N . PHE A 1 204 ? -2.391 6.729 -2.355 1.00 92.94 204 PHE A N 1
ATOM 1614 C CA . PHE A 1 204 ? -2.303 5.862 -3.533 1.00 92.94 204 PHE A CA 1
ATOM 1615 C C . PHE A 1 204 ? -2.200 6.662 -4.829 1.00 92.94 204 PHE A C 1
ATOM 1617 O O . PHE A 1 204 ? -1.337 6.375 -5.660 1.00 92.94 204 PHE A O 1
ATOM 1624 N N . VAL A 1 205 ? -3.036 7.695 -4.986 1.00 93.81 205 VAL A N 1
ATOM 1625 C CA . VAL A 1 205 ? -3.011 8.572 -6.165 1.00 93.81 205 VAL A CA 1
ATOM 1626 C C . VAL A 1 205 ? -1.642 9.224 -6.313 1.00 93.81 205 VAL A C 1
ATOM 1628 O O . VAL A 1 205 ? -1.057 9.187 -7.398 1.00 93.81 205 VAL A O 1
ATOM 1631 N N . ARG A 1 206 ? -1.096 9.783 -5.226 1.00 93.69 206 ARG A N 1
ATOM 1632 C CA . ARG A 1 206 ? 0.205 10.450 -5.264 1.00 93.69 206 ARG A CA 1
ATOM 1633 C C . ARG A 1 206 ? 1.340 9.484 -5.574 1.00 93.69 206 ARG A C 1
ATOM 1635 O O . ARG A 1 206 ? 2.179 9.819 -6.410 1.00 93.69 206 ARG A O 1
ATOM 1642 N N . TYR A 1 207 ? 1.365 8.312 -4.938 1.00 94.44 207 TYR A N 1
ATOM 1643 C CA . TYR A 1 207 ? 2.385 7.304 -5.214 1.00 94.44 207 TYR A CA 1
ATOM 1644 C C . TYR A 1 207 ? 2.356 6.890 -6.691 1.00 94.44 207 TYR A C 1
ATOM 1646 O O . TYR A 1 207 ? 3.385 6.937 -7.359 1.00 94.44 207 TYR A O 1
ATOM 1654 N N . ILE A 1 208 ? 1.179 6.536 -7.223 1.00 94.62 208 ILE A N 1
ATOM 1655 C CA . ILE A 1 208 ? 1.027 6.079 -8.612 1.00 94.62 208 ILE A CA 1
ATOM 1656 C C . ILE A 1 208 ? 1.428 7.182 -9.596 1.00 94.62 208 ILE A C 1
ATOM 1658 O O . ILE A 1 208 ? 2.187 6.914 -10.524 1.00 94.62 208 ILE A O 1
ATOM 1662 N N . LEU A 1 209 ? 0.982 8.422 -9.369 1.00 94.12 209 LEU A N 1
ATOM 1663 C CA . LEU A 1 209 ? 1.350 9.566 -10.203 1.00 94.12 209 LEU A CA 1
ATOM 1664 C C . LEU A 1 209 ? 2.865 9.743 -10.283 1.00 94.12 209 LEU A C 1
ATOM 1666 O O . LEU A 1 209 ? 3.422 9.795 -11.379 1.00 94.12 209 LEU A O 1
ATOM 1670 N N . VAL A 1 210 ? 3.529 9.806 -9.129 1.00 94.06 210 VAL A N 1
ATOM 1671 C CA . VAL A 1 210 ? 4.972 10.049 -9.078 1.00 94.06 210 VAL A CA 1
ATOM 1672 C C . VAL A 1 210 ? 5.759 8.843 -9.594 1.00 94.06 210 VAL A C 1
ATOM 1674 O O . VAL A 1 210 ? 6.739 9.028 -10.311 1.00 94.06 210 VAL A O 1
ATOM 1677 N N . ARG A 1 211 ? 5.305 7.610 -9.329 1.00 94.25 211 ARG A N 1
ATOM 1678 C CA . ARG A 1 211 ? 5.868 6.393 -9.934 1.00 94.25 211 ARG A CA 1
ATOM 1679 C C . ARG A 1 211 ? 5.819 6.477 -11.459 1.00 94.25 211 ARG A C 1
ATOM 1681 O O . ARG A 1 211 ? 6.817 6.202 -12.111 1.00 94.25 211 ARG A O 1
ATOM 1688 N N . ASN A 1 212 ? 4.685 6.864 -12.037 1.00 93.38 212 ASN A N 1
ATOM 1689 C CA . ASN A 1 212 ? 4.533 6.945 -13.490 1.00 93.38 212 ASN A CA 1
ATOM 1690 C C . ASN A 1 212 ? 5.410 8.046 -14.095 1.00 93.38 212 ASN A C 1
ATOM 1692 O O . ASN A 1 212 ? 6.033 7.825 -15.130 1.00 93.38 212 ASN A O 1
ATOM 1696 N N . GLN A 1 213 ? 5.508 9.198 -13.424 1.00 92.06 213 GLN A N 1
ATOM 1697 C CA . GLN A 1 213 ? 6.430 10.270 -13.805 1.00 92.06 213 GLN A CA 1
ATOM 1698 C C . GLN A 1 213 ? 7.890 9.804 -13.743 1.00 92.06 213 GLN A C 1
ATOM 1700 O O . GLN A 1 213 ? 8.654 10.077 -14.663 1.00 92.06 213 GLN A O 1
ATOM 1705 N N . ALA A 1 214 ? 8.266 9.054 -12.703 1.00 91.56 214 ALA A N 1
ATOM 1706 C CA . ALA A 1 214 ? 9.592 8.459 -12.570 1.00 91.56 214 ALA A CA 1
ATOM 1707 C C . ALA A 1 214 ? 9.881 7.448 -13.689 1.00 91.56 214 ALA A C 1
ATOM 1709 O O . ALA A 1 214 ? 10.919 7.544 -14.333 1.00 91.56 214 ALA A O 1
ATOM 1710 N N . LEU A 1 215 ? 8.954 6.527 -13.971 1.00 90.81 215 LEU A N 1
ATOM 1711 C CA . LEU A 1 215 ? 9.084 5.544 -15.053 1.00 90.81 215 LEU A CA 1
ATOM 1712 C C . LEU A 1 215 ? 9.210 6.219 -16.428 1.00 90.81 215 LEU A C 1
ATOM 1714 O O . LEU A 1 215 ? 10.054 5.826 -17.232 1.00 90.81 215 LEU A O 1
ATOM 1718 N N . GLN A 1 216 ? 8.402 7.250 -16.696 1.00 88.69 216 GLN A N 1
ATOM 1719 C CA . GLN A 1 216 ? 8.489 8.031 -17.930 1.00 88.69 216 GLN A CA 1
ATOM 1720 C C . GLN A 1 216 ? 9.831 8.767 -18.035 1.00 88.69 216 GLN A C 1
ATOM 1722 O O . GLN A 1 216 ? 10.498 8.669 -19.063 1.00 88.69 216 GLN A O 1
ATOM 1727 N N . TYR A 1 217 ? 10.254 9.443 -16.962 1.00 87.94 217 TYR A N 1
ATOM 1728 C CA . TYR A 1 217 ? 11.538 10.137 -16.913 1.00 87.94 217 TYR A CA 1
ATOM 1729 C C . TYR A 1 217 ? 12.700 9.183 -17.201 1.00 87.94 217 TYR A C 1
ATOM 1731 O O . TYR A 1 217 ? 13.558 9.497 -18.026 1.00 87.94 217 TYR A O 1
ATOM 1739 N N . PHE A 1 218 ? 12.695 8.004 -16.572 1.00 85.81 218 PHE A N 1
ATOM 1740 C CA . PHE A 1 218 ? 13.692 6.964 -16.806 1.00 85.81 218 PHE A CA 1
ATOM 1741 C C . PHE A 1 218 ? 13.741 6.518 -18.260 1.00 85.81 218 PHE A C 1
ATOM 1743 O O . PHE A 1 218 ? 14.818 6.473 -18.839 1.00 85.81 218 PHE A O 1
ATOM 1750 N N . ARG A 1 219 ? 12.591 6.246 -18.881 1.00 84.25 219 ARG A N 1
ATOM 1751 C CA . ARG A 1 219 ? 12.541 5.869 -20.299 1.00 84.25 219 ARG A CA 1
ATOM 1752 C C . ARG A 1 219 ? 13.139 6.945 -21.214 1.00 84.25 219 ARG A C 1
ATOM 1754 O O . ARG A 1 219 ? 13.755 6.608 -22.216 1.00 84.25 219 ARG A O 1
ATOM 1761 N N . GLU A 1 220 ? 12.928 8.218 -20.898 1.00 85.69 220 GLU A N 1
ATOM 1762 C CA . GLU A 1 220 ? 13.390 9.343 -21.719 1.00 85.69 220 GLU A CA 1
ATOM 1763 C C . GLU A 1 220 ? 14.882 9.667 -21.519 1.00 85.69 220 GLU A C 1
ATOM 1765 O O . GLU A 1 220 ? 15.542 10.096 -22.463 1.00 85.69 220 GLU A O 1
ATOM 1770 N N . HIS A 1 221 ? 15.421 9.468 -20.311 1.00 83.69 221 HIS A N 1
ATOM 1771 C CA . HIS A 1 221 ? 16.761 9.947 -19.931 1.00 83.69 221 HIS A CA 1
ATOM 1772 C C . HIS A 1 221 ? 17.756 8.830 -19.585 1.00 83.69 221 HIS A C 1
ATOM 1774 O O . HIS A 1 221 ? 18.950 9.091 -19.448 1.00 83.69 221 HIS A O 1
ATOM 1780 N N . GLY A 1 222 ? 17.284 7.597 -19.422 1.00 77.44 222 GLY A N 1
ATOM 1781 C CA . GLY A 1 222 ? 18.070 6.415 -19.079 1.00 77.44 222 GLY A CA 1
ATOM 1782 C C . GLY A 1 222 ? 18.418 6.263 -17.599 1.00 77.44 222 GLY A C 1
ATOM 1783 O O . GLY A 1 222 ? 18.386 5.151 -17.094 1.00 77.44 222 GLY A O 1
ATOM 1784 N N . HIS A 1 223 ? 18.704 7.355 -16.890 1.00 78.44 223 HIS A N 1
ATOM 1785 C CA . HIS A 1 223 ? 19.092 7.335 -15.475 1.00 78.44 223 HIS A CA 1
ATOM 1786 C C . HIS A 1 223 ? 18.636 8.602 -14.739 1.00 78.44 223 HIS A C 1
ATOM 1788 O O . HIS A 1 223 ? 18.439 9.658 -15.351 1.00 78.44 223 HIS A O 1
ATOM 1794 N N . PHE A 1 224 ? 18.524 8.540 -13.408 1.00 77.12 224 PHE A N 1
ATOM 1795 C CA . PHE A 1 224 ? 18.454 9.756 -12.596 1.00 77.12 224 PHE A CA 1
ATOM 1796 C C . PHE A 1 224 ? 19.853 10.358 -12.468 1.00 77.12 224 PHE A C 1
ATOM 1798 O O . PHE A 1 224 ? 20.734 9.759 -11.861 1.00 77.12 224 PHE A O 1
ATOM 1805 N N . ARG A 1 225 ? 20.065 11.557 -13.018 1.00 69.00 225 ARG A N 1
ATOM 1806 C CA . ARG A 1 225 ? 21.356 12.247 -12.908 1.00 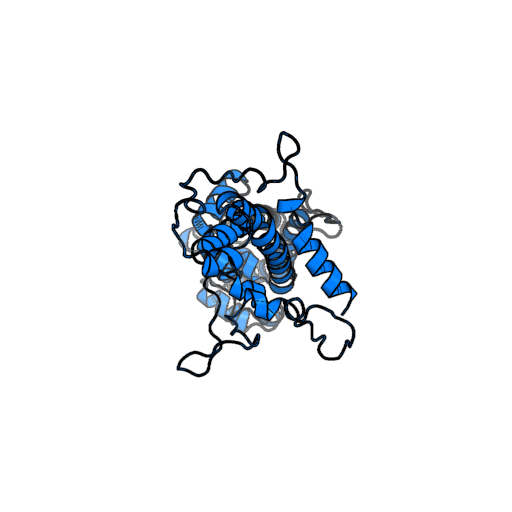69.00 225 ARG A CA 1
ATOM 1807 C C . ARG A 1 225 ? 21.689 12.572 -11.453 1.00 69.00 225 ARG A C 1
ATOM 1809 O O . ARG A 1 225 ? 20.867 13.136 -10.727 1.00 69.00 225 ARG A O 1
ATOM 1816 N N . ASP A 1 226 ? 22.927 12.302 -11.055 1.00 64.19 226 ASP A N 1
ATOM 1817 C CA . ASP A 1 226 ? 23.415 12.677 -9.732 1.00 64.19 226 ASP A CA 1
ATOM 1818 C C . ASP A 1 226 ? 23.323 14.196 -9.515 1.00 64.19 226 ASP A C 1
ATOM 1820 O O . ASP A 1 226 ? 23.661 15.013 -10.378 1.00 64.19 226 ASP A O 1
ATOM 1824 N N . GLY A 1 227 ? 22.789 14.585 -8.356 1.00 59.28 227 GLY A N 1
ATOM 1825 C CA . GLY A 1 227 ? 22.587 15.987 -7.976 1.00 59.28 227 GLY A CA 1
ATOM 1826 C C . GLY A 1 227 ? 21.452 16.722 -8.703 1.00 59.28 227 GLY A C 1
ATOM 1827 O O . GLY A 1 227 ? 21.163 17.858 -8.339 1.00 59.28 227 GLY A O 1
ATOM 1828 N N . HIS A 1 228 ? 20.778 16.099 -9.678 1.00 66.06 228 HIS A N 1
ATOM 1829 C CA . HIS A 1 228 ? 19.642 16.687 -10.394 1.00 66.06 228 HIS A CA 1
ATOM 1830 C C . HIS A 1 228 ? 18.410 15.804 -10.241 1.00 66.06 228 HIS A C 1
ATOM 1832 O O . HIS A 1 228 ? 18.171 14.878 -11.014 1.00 66.06 228 HIS A O 1
ATOM 1838 N N . LEU A 1 229 ? 17.603 16.118 -9.232 1.00 65.44 229 LEU A N 1
ATOM 1839 C CA . LEU A 1 229 ? 16.300 15.492 -9.085 1.00 65.44 229 LEU A CA 1
ATOM 1840 C C . LEU A 1 229 ? 15.314 16.104 -10.092 1.00 65.44 229 LEU A C 1
ATOM 1842 O O . LEU A 1 229 ? 15.301 17.327 -10.263 1.00 65.44 229 LEU A O 1
ATOM 1846 N N . PRO A 1 230 ? 14.472 15.289 -10.749 1.00 74.06 230 PRO A N 1
ATOM 1847 C CA . PRO A 1 230 ? 13.373 15.812 -11.546 1.00 74.06 230 PRO A CA 1
ATOM 1848 C C . PRO A 1 230 ? 12.487 16.748 -10.720 1.00 74.06 230 PRO A C 1
ATOM 1850 O O . PRO A 1 230 ? 12.282 16.525 -9.528 1.00 74.06 230 PRO A O 1
ATOM 1853 N N . ALA A 1 231 ? 11.890 17.752 -11.367 1.00 77.44 231 ALA A N 1
ATOM 1854 C CA . ALA A 1 231 ? 11.091 18.784 -10.695 1.00 77.44 231 ALA A CA 1
ATOM 1855 C C . ALA A 1 231 ? 9.900 18.240 -9.877 1.00 77.44 231 ALA A C 1
ATOM 1857 O O . ALA A 1 231 ? 9.396 18.920 -8.990 1.00 77.44 231 ALA A O 1
ATOM 1858 N N . PHE A 1 232 ? 9.440 17.018 -10.165 1.00 78.75 232 PHE A N 1
ATOM 1859 C CA . PHE A 1 232 ? 8.348 16.370 -9.438 1.00 78.75 232 PHE A CA 1
ATOM 1860 C C . PHE A 1 232 ? 8.787 15.669 -8.137 1.00 78.75 232 PHE A C 1
ATOM 1862 O O . PHE A 1 232 ? 7.929 15.225 -7.369 1.00 78.75 232 PHE A O 1
ATOM 1869 N N . VAL A 1 233 ? 10.095 15.564 -7.875 1.00 77.50 233 VAL A N 1
ATOM 1870 C CA . VAL A 1 233 ? 10.651 14.934 -6.670 1.00 77.50 233 VAL A CA 1
ATOM 1871 C C . VAL A 1 233 ? 10.843 15.978 -5.575 1.00 77.50 233 VAL A C 1
ATOM 1873 O O . VAL A 1 233 ? 11.496 16.998 -5.771 1.00 77.50 233 VAL A O 1
ATOM 1876 N N . ILE A 1 234 ? 10.297 15.700 -4.392 1.00 79.50 234 ILE A N 1
ATOM 1877 C CA . ILE A 1 234 ? 10.401 16.577 -3.224 1.00 79.50 234 ILE A CA 1
ATOM 1878 C C . ILE A 1 234 ? 11.507 16.044 -2.312 1.00 79.50 234 ILE A C 1
ATOM 1880 O O . ILE A 1 234 ? 11.374 14.966 -1.737 1.00 79.50 234 ILE A O 1
ATOM 1884 N N . SER A 1 235 ? 12.598 16.801 -2.178 1.00 75.12 235 SER A N 1
ATOM 1885 C CA . SER A 1 235 ? 13.799 16.371 -1.443 1.00 75.12 235 SER A CA 1
ATOM 1886 C C . SER A 1 235 ? 13.622 16.319 0.077 1.00 75.12 235 SER A C 1
ATOM 1888 O O . SER A 1 235 ? 14.332 15.573 0.744 1.00 75.12 235 SER A O 1
ATOM 1890 N N . ASN A 1 236 ? 12.701 17.111 0.635 1.00 83.94 236 ASN A N 1
ATOM 1891 C CA . ASN A 1 236 ? 12.453 17.182 2.076 1.00 83.94 236 ASN A CA 1
ATOM 1892 C C . ASN A 1 236 ? 10.945 17.118 2.380 1.00 83.94 236 ASN A C 1
ATOM 1894 O O . ASN A 1 236 ? 10.337 18.159 2.646 1.00 83.94 236 ASN A O 1
ATOM 1898 N N . PRO A 1 237 ? 10.327 15.927 2.288 1.00 86.75 237 PRO A N 1
ATOM 1899 C CA . PRO A 1 237 ? 8.886 15.770 2.454 1.00 86.75 237 PRO A CA 1
ATOM 1900 C C . PRO A 1 237 ? 8.430 16.190 3.860 1.00 86.75 237 PRO A C 1
ATOM 1902 O O . PRO A 1 237 ? 8.966 15.714 4.858 1.00 86.75 237 PRO A O 1
ATOM 1905 N N . GLN A 1 238 ? 7.426 17.065 3.926 1.00 87.06 238 GLN A N 1
ATOM 1906 C CA . GLN A 1 238 ? 6.808 17.575 5.158 1.00 87.06 238 GLN A CA 1
ATOM 1907 C C . GLN A 1 238 ? 5.461 16.909 5.470 1.00 87.06 238 GLN A C 1
ATOM 1909 O O . GLN A 1 238 ? 4.938 17.049 6.573 1.00 87.06 238 GLN A O 1
ATOM 1914 N N . SER A 1 239 ? 4.885 16.180 4.512 1.00 87.88 239 SER A N 1
ATOM 1915 C CA . SER A 1 239 ? 3.622 15.456 4.681 1.00 87.88 239 SER A CA 1
ATOM 1916 C C . SER A 1 239 ? 3.729 14.002 4.227 1.00 87.88 239 SER A C 1
ATOM 1918 O O . SER A 1 239 ? 4.620 13.636 3.457 1.00 87.88 239 SER A O 1
ATOM 1920 N N . LEU A 1 240 ? 2.785 13.162 4.666 1.00 87.12 240 LEU A N 1
ATOM 1921 C CA . LEU A 1 240 ? 2.718 11.755 4.258 1.00 87.12 240 LEU A CA 1
ATOM 1922 C C . LEU A 1 240 ? 2.562 11.611 2.735 1.00 87.12 240 LEU A C 1
ATOM 1924 O O . LEU A 1 240 ? 3.214 10.771 2.121 1.00 87.12 240 LEU A O 1
ATOM 1928 N N . THR A 1 241 ? 1.761 12.478 2.115 1.00 89.44 241 THR A N 1
ATOM 1929 C CA . THR A 1 241 ? 1.565 12.538 0.661 1.00 89.44 241 THR A CA 1
ATOM 1930 C C . THR A 1 241 ? 2.871 12.876 -0.070 1.00 89.44 241 THR A C 1
ATOM 1932 O O . THR A 1 241 ? 3.222 12.244 -1.066 1.00 89.44 241 THR A O 1
ATOM 1935 N N . GLU A 1 242 ? 3.654 13.832 0.432 1.00 90.50 242 GLU A N 1
ATOM 1936 C CA . GLU A 1 242 ? 4.970 14.141 -0.144 1.00 90.50 242 GLU A CA 1
ATOM 1937 C C . GLU A 1 242 ? 5.960 12.988 0.047 1.00 90.50 242 GLU A C 1
ATOM 1939 O O . GLU A 1 242 ? 6.676 12.633 -0.893 1.00 90.50 242 GLU A O 1
ATOM 1944 N N . TYR A 1 243 ? 5.949 12.366 1.229 1.00 91.69 243 TYR A N 1
ATOM 1945 C CA . TYR A 1 243 ? 6.797 11.224 1.553 1.00 91.69 243 TYR A CA 1
ATOM 1946 C C . TYR A 1 243 ? 6.556 10.047 0.606 1.00 91.69 243 TYR A C 1
ATOM 1948 O O . TYR A 1 243 ? 7.516 9.508 0.059 1.00 91.69 243 TYR A O 1
ATOM 1956 N N . VAL A 1 244 ? 5.298 9.679 0.337 1.00 93.00 244 VAL A N 1
ATOM 1957 C CA . VAL A 1 244 ? 5.008 8.575 -0.595 1.00 93.00 244 VAL A CA 1
ATOM 1958 C C . VAL A 1 244 ? 5.375 8.899 -2.041 1.00 93.00 244 VAL A C 1
ATOM 1960 O O . VAL A 1 244 ? 5.735 7.998 -2.794 1.00 93.00 244 VAL A O 1
ATOM 1963 N N . GLY A 1 245 ? 5.355 10.179 -2.425 1.00 93.19 245 GLY A N 1
ATOM 1964 C CA . GLY A 1 245 ? 5.904 10.618 -3.707 1.00 93.19 245 GLY A CA 1
ATOM 1965 C C . GLY A 1 245 ? 7.415 10.386 -3.786 1.00 93.19 245 GLY A C 1
ATOM 1966 O O . GLY A 1 245 ? 7.901 9.783 -4.740 1.00 93.19 245 GLY A O 1
ATOM 1967 N N . ALA A 1 246 ? 8.163 10.798 -2.759 1.00 91.44 246 ALA A N 1
ATOM 1968 C CA . ALA A 1 246 ? 9.599 10.525 -2.683 1.00 91.44 246 ALA A CA 1
ATOM 1969 C C . ALA A 1 246 ? 9.891 9.012 -2.672 1.00 91.44 246 ALA A C 1
ATOM 1971 O O . ALA A 1 246 ? 10.801 8.547 -3.358 1.00 91.44 246 ALA A O 1
ATOM 1972 N N . LEU A 1 247 ? 9.079 8.233 -1.953 1.00 93.38 247 LEU A N 1
ATOM 1973 C CA . LEU A 1 247 ? 9.188 6.779 -1.891 1.00 93.38 247 LEU A CA 1
ATOM 1974 C C . LEU A 1 247 ? 9.009 6.120 -3.268 1.00 93.38 247 LEU A C 1
ATOM 1976 O O . LEU A 1 247 ? 9.783 5.235 -3.621 1.00 93.38 247 LEU A O 1
ATOM 1980 N N . ALA A 1 248 ? 8.042 6.577 -4.070 1.00 94.31 248 ALA A N 1
ATOM 1981 C CA . ALA A 1 248 ? 7.841 6.081 -5.430 1.00 94.31 248 ALA A CA 1
ATOM 1982 C C . ALA A 1 248 ? 9.098 6.252 -6.301 1.00 94.31 248 ALA A C 1
ATOM 1984 O O . ALA A 1 248 ? 9.488 5.327 -7.008 1.00 94.31 248 ALA A O 1
ATOM 1985 N N . VAL A 1 249 ? 9.773 7.402 -6.206 1.00 92.19 249 VAL A N 1
ATOM 1986 C CA . VAL A 1 249 ? 11.035 7.658 -6.925 1.00 92.19 249 VAL A CA 1
ATOM 1987 C C . VAL A 1 249 ? 12.143 6.735 -6.437 1.00 92.19 249 VAL A C 1
ATOM 1989 O O . VAL A 1 249 ? 12.849 6.169 -7.265 1.00 92.19 249 VAL A O 1
ATOM 1992 N N . ILE A 1 250 ? 12.279 6.554 -5.119 1.00 91.94 250 ILE A N 1
ATOM 1993 C CA . ILE A 1 250 ? 13.269 5.638 -4.532 1.00 91.94 250 ILE A CA 1
ATOM 1994 C C . ILE A 1 250 ? 13.065 4.220 -5.068 1.00 91.94 250 ILE A C 1
ATOM 1996 O O . ILE A 1 250 ? 14.028 3.590 -5.492 1.00 91.94 250 ILE A O 1
ATOM 2000 N N . HIS A 1 251 ? 11.822 3.736 -5.097 1.00 94.44 251 HIS A N 1
ATOM 2001 C CA . HIS A 1 251 ? 11.514 2.398 -5.593 1.00 94.44 251 HIS A CA 1
ATOM 2002 C C . HIS A 1 251 ? 11.846 2.221 -7.072 1.00 94.44 251 HIS A C 1
ATOM 2004 O O . HIS A 1 251 ? 12.407 1.196 -7.438 1.00 94.44 251 HIS A O 1
ATOM 2010 N N . VAL A 1 252 ? 11.527 3.197 -7.928 1.00 92.94 252 VAL A N 1
ATOM 2011 C CA . VAL A 1 252 ? 11.895 3.101 -9.349 1.00 92.94 252 VAL A CA 1
ATOM 2012 C C . VAL A 1 252 ? 13.416 3.212 -9.514 1.00 92.94 252 VAL A C 1
ATOM 2014 O O . VAL A 1 252 ? 13.995 2.425 -10.255 1.00 92.94 252 VAL A O 1
ATOM 2017 N N . LYS A 1 253 ? 14.073 4.122 -8.775 1.00 91.19 253 LYS A N 1
ATOM 2018 C CA . LYS A 1 253 ? 15.534 4.300 -8.802 1.00 91.19 253 LYS A CA 1
ATOM 2019 C C . LYS A 1 253 ? 16.288 3.038 -8.405 1.00 91.19 253 LYS A C 1
ATOM 2021 O O . LYS A 1 253 ? 17.297 2.722 -9.019 1.00 91.19 253 LYS A O 1
ATOM 2026 N N . HIS A 1 254 ? 15.795 2.318 -7.398 1.00 93.31 254 HIS A N 1
ATOM 2027 C CA . HIS A 1 254 ? 16.409 1.075 -6.929 1.00 93.31 254 HIS A CA 1
ATOM 2028 C C . HIS A 1 254 ? 16.650 0.077 -8.069 1.00 93.31 254 HIS A C 1
ATOM 2030 O O . HIS A 1 254 ? 17.650 -0.626 -8.059 1.00 93.31 254 HIS A O 1
ATOM 2036 N N . PHE A 1 255 ? 15.774 0.061 -9.075 1.00 93.56 255 PHE A N 1
ATOM 2037 C CA . PHE A 1 255 ? 15.838 -0.857 -10.209 1.00 93.56 255 PHE A CA 1
ATOM 2038 C C . PHE A 1 255 ? 16.406 -0.236 -11.495 1.00 93.56 255 PHE A C 1
ATOM 2040 O O . PHE A 1 255 ? 16.202 -0.797 -12.572 1.00 93.56 255 PHE A O 1
ATOM 2047 N N . GLU A 1 256 ? 17.123 0.891 -11.419 1.00 89.25 256 GLU A N 1
ATOM 2048 C CA . GLU A 1 256 ? 17.694 1.542 -12.612 1.00 89.25 256 GLU A CA 1
ATOM 2049 C C . GLU A 1 256 ? 18.659 0.627 -13.381 1.00 89.25 256 GLU A C 1
ATOM 2051 O O . GLU A 1 256 ? 18.615 0.575 -14.608 1.00 89.25 256 GLU A O 1
ATOM 2056 N N . SER A 1 257 ? 19.436 -0.195 -12.669 1.00 89.75 257 SER A N 1
ATOM 2057 C CA . SER A 1 257 ? 20.399 -1.133 -13.260 1.00 89.75 257 SER A CA 1
ATOM 2058 C C . SER A 1 257 ? 19.760 -2.219 -14.134 1.00 89.75 257 SER A C 1
ATOM 2060 O O . SER A 1 257 ? 20.441 -2.803 -14.979 1.00 89.75 257 SER A O 1
ATOM 2062 N N . LEU A 1 258 ? 18.451 -2.482 -13.992 1.00 93.44 258 LEU A N 1
ATOM 2063 C CA . LEU A 1 258 ? 17.737 -3.397 -14.890 1.00 93.44 258 LEU A CA 1
ATOM 2064 C C . LEU A 1 258 ? 17.735 -2.893 -16.334 1.00 93.44 258 LEU A C 1
ATOM 2066 O O . LEU A 1 258 ? 17.690 -3.707 -17.253 1.00 93.44 258 LEU A O 1
ATOM 2070 N N . MET A 1 259 ? 17.771 -1.575 -16.534 1.00 89.75 259 MET A N 1
ATOM 2071 C CA . MET A 1 259 ? 17.775 -0.966 -17.861 1.00 89.75 259 MET A CA 1
ATOM 2072 C C . MET A 1 259 ? 19.097 -1.218 -18.578 1.00 89.75 259 MET A C 1
ATOM 2074 O O . MET A 1 259 ? 19.092 -1.670 -19.723 1.00 89.75 259 MET A O 1
ATOM 2078 N N . ASP A 1 260 ? 20.208 -0.965 -17.884 1.00 89.19 260 ASP A N 1
ATOM 2079 C CA . ASP A 1 260 ? 21.554 -1.208 -18.402 1.00 89.19 260 ASP A CA 1
ATOM 2080 C C . ASP A 1 260 ? 21.723 -2.690 -18.722 1.00 89.19 260 ASP A C 1
ATOM 2082 O O . ASP A 1 260 ? 22.081 -3.051 -19.843 1.00 89.19 260 ASP A O 1
ATOM 2086 N N . ARG A 1 261 ? 21.311 -3.563 -17.790 1.00 92.75 261 ARG A N 1
ATOM 2087 C CA . ARG A 1 261 ? 21.331 -5.007 -18.023 1.00 92.75 261 ARG A CA 1
ATOM 2088 C C . ARG A 1 261 ? 20.488 -5.413 -19.232 1.00 92.75 261 ARG A C 1
ATOM 2090 O O . ARG A 1 261 ? 20.918 -6.241 -20.029 1.00 92.75 261 ARG A O 1
ATOM 2097 N N . GLY A 1 262 ? 19.296 -4.846 -19.382 1.00 93.50 262 GLY A N 1
ATOM 2098 C CA . GLY A 1 262 ? 18.439 -5.123 -20.526 1.00 93.50 262 GLY A CA 1
ATOM 2099 C C . GLY A 1 262 ? 19.057 -4.697 -21.856 1.00 93.50 262 GLY A C 1
ATOM 2100 O O . GLY A 1 262 ? 18.995 -5.448 -22.830 1.00 93.50 262 GLY A O 1
ATOM 2101 N N . MET A 1 263 ? 19.686 -3.522 -21.898 1.00 92.00 263 MET A N 1
ATOM 2102 C CA . MET A 1 263 ? 20.386 -3.032 -23.086 1.00 92.00 263 MET A CA 1
ATOM 2103 C C . MET A 1 263 ? 21.606 -3.896 -23.432 1.00 92.00 263 MET A C 1
ATOM 2105 O O . MET A 1 263 ? 21.822 -4.211 -24.608 1.00 92.00 263 MET A O 1
ATOM 2109 N N . ASP A 1 264 ? 22.364 -4.325 -22.424 1.00 93.75 264 ASP A N 1
ATOM 2110 C CA . ASP A 1 264 ? 23.500 -5.231 -22.589 1.00 93.75 264 ASP A CA 1
ATOM 2111 C C . ASP A 1 264 ? 23.048 -6.592 -23.130 1.00 93.75 264 ASP A C 1
ATOM 2113 O O . ASP A 1 264 ? 23.592 -7.076 -24.124 1.00 93.75 264 ASP A O 1
ATOM 2117 N N . ASP A 1 265 ? 22.009 -7.190 -22.540 1.00 94.81 265 ASP A N 1
ATOM 2118 C CA . ASP A 1 265 ? 21.457 -8.464 -23.006 1.00 94.81 265 ASP A CA 1
ATOM 2119 C C . ASP A 1 265 ? 20.906 -8.351 -24.438 1.00 94.81 265 ASP A C 1
ATOM 2121 O O . ASP A 1 265 ? 21.078 -9.259 -25.251 1.00 94.81 265 ASP A O 1
ATOM 2125 N N . HIS A 1 266 ? 20.261 -7.232 -24.783 1.00 93.81 266 HIS A N 1
ATOM 2126 C CA . HIS A 1 266 ? 19.791 -6.982 -26.146 1.00 93.81 266 HIS A CA 1
ATOM 2127 C C . HIS A 1 266 ? 20.961 -6.870 -27.136 1.00 93.81 266 HIS A C 1
ATOM 2129 O O . HIS A 1 266 ? 20.928 -7.489 -28.200 1.00 93.81 266 HIS A O 1
ATOM 2135 N N . THR A 1 267 ? 22.015 -6.130 -26.779 1.00 93.62 267 THR A N 1
ATOM 2136 C CA . THR A 1 267 ? 23.217 -5.961 -27.616 1.00 93.62 267 THR A CA 1
ATOM 2137 C C . THR A 1 267 ? 23.959 -7.285 -27.819 1.00 93.62 267 THR A C 1
ATOM 2139 O O . THR A 1 267 ? 24.460 -7.551 -28.911 1.00 93.62 267 THR A O 1
ATOM 2142 N N . ASN A 1 268 ? 23.970 -8.145 -26.798 1.00 94.00 268 ASN A N 1
ATOM 2143 C CA . ASN A 1 268 ? 24.609 -9.461 -26.823 1.00 94.00 268 ASN A CA 1
ATOM 2144 C C . ASN A 1 268 ? 23.706 -10.591 -27.353 1.00 94.00 268 ASN A C 1
ATOM 2146 O O . ASN A 1 268 ? 24.136 -11.743 -27.385 1.00 94.00 268 ASN A O 1
ATOM 2150 N N . LEU A 1 269 ? 22.477 -10.285 -27.789 1.00 91.50 269 LEU A N 1
ATOM 2151 C CA . LEU A 1 269 ? 21.489 -11.261 -28.276 1.00 91.50 269 LEU A CA 1
ATOM 2152 C C . LEU A 1 269 ? 21.082 -12.324 -27.230 1.00 91.50 269 LEU A C 1
ATOM 2154 O O . LEU A 1 269 ? 20.704 -13.442 -27.582 1.00 91.50 269 LEU A O 1
ATOM 2158 N N . THR A 1 270 ? 21.120 -11.972 -25.942 1.00 91.06 270 THR A N 1
ATOM 2159 C CA . THR A 1 270 ? 20.757 -12.822 -24.790 1.00 91.06 270 THR A CA 1
ATOM 2160 C C . THR A 1 270 ? 19.506 -12.336 -24.050 1.00 91.06 270 THR A C 1
ATOM 2162 O O . THR A 1 270 ? 19.245 -12.745 -22.920 1.00 91.06 270 THR A O 1
ATOM 2165 N N . VAL A 1 271 ? 18.715 -11.464 -24.681 1.00 92.38 271 VAL A N 1
ATOM 2166 C CA . VAL A 1 271 ? 17.529 -10.834 -24.088 1.00 92.38 271 VAL A CA 1
ATOM 2167 C C . VAL A 1 271 ? 16.498 -11.838 -23.564 1.00 92.38 271 VAL A C 1
ATOM 2169 O O . VAL A 1 271 ? 16.149 -12.829 -24.213 1.00 92.38 271 VAL A O 1
ATOM 2172 N N . ALA A 1 272 ? 15.917 -11.535 -22.402 1.00 91.19 272 ALA A N 1
ATOM 2173 C CA . ALA A 1 272 ? 14.750 -12.252 -21.907 1.00 91.19 272 ALA A CA 1
ATOM 2174 C C . ALA A 1 272 ? 13.508 -11.940 -22.768 1.00 91.19 272 ALA A C 1
ATOM 2176 O O . ALA A 1 272 ? 12.813 -10.945 -22.552 1.00 91.19 272 ALA A O 1
ATOM 2177 N N . GLY A 1 273 ? 13.193 -12.821 -23.723 1.00 87.94 273 GLY A N 1
ATOM 2178 C CA . GLY A 1 273 ? 12.065 -12.661 -24.659 1.00 87.94 273 GLY A CA 1
ATOM 2179 C C . GLY A 1 273 ? 10.665 -12.889 -24.069 1.00 87.94 273 GLY A C 1
ATOM 2180 O O . GLY A 1 273 ? 9.667 -12.770 -24.772 1.00 87.94 273 GLY A O 1
ATOM 2181 N N . SER A 1 274 ? 10.555 -13.241 -22.786 1.00 92.38 274 SER A N 1
ATOM 2182 C CA . SER A 1 274 ? 9.265 -13.365 -22.101 1.00 92.38 274 SER A CA 1
ATOM 2183 C C . SER A 1 274 ? 9.374 -13.013 -20.620 1.00 92.38 274 SER A C 1
ATOM 2185 O O . SER A 1 274 ? 10.452 -13.101 -20.030 1.00 92.38 274 SER A O 1
ATOM 2187 N N . LEU A 1 275 ? 8.234 -12.725 -19.977 1.00 93.56 275 LEU A N 1
ATOM 2188 C CA . LEU A 1 275 ? 8.182 -12.527 -18.523 1.00 93.56 275 LEU A CA 1
ATOM 2189 C C . LEU A 1 275 ? 8.661 -13.776 -17.760 1.00 93.56 275 LEU A C 1
ATOM 2191 O O . LEU A 1 275 ? 9.244 -13.652 -16.691 1.00 93.56 275 LEU A O 1
ATOM 2195 N N . SER A 1 276 ? 8.439 -14.980 -18.298 1.00 94.44 276 SER A N 1
ATOM 2196 C CA . SER A 1 276 ? 8.923 -16.219 -17.675 1.00 94.44 276 SER A CA 1
ATOM 2197 C C . SER A 1 276 ? 10.448 -16.309 -17.721 1.00 94.44 276 SER A C 1
ATOM 2199 O O . SER A 1 276 ? 11.071 -16.647 -16.717 1.00 94.44 276 SER A O 1
ATOM 2201 N N . SER A 1 277 ? 11.048 -15.974 -18.865 1.00 94.56 277 SER A N 1
ATOM 2202 C CA . SER A 1 277 ? 12.504 -15.930 -19.033 1.00 94.56 277 SER A CA 1
ATOM 2203 C C . SER A 1 277 ? 13.127 -14.858 -18.139 1.00 94.56 277 SER A C 1
ATOM 2205 O O . SER A 1 277 ? 14.132 -15.117 -17.488 1.00 94.56 277 SER A O 1
ATOM 2207 N N . PHE A 1 278 ? 12.484 -13.693 -18.032 1.00 96.75 278 PHE A N 1
ATOM 2208 C CA . PHE A 1 278 ? 12.910 -12.623 -17.131 1.00 96.75 278 PHE A CA 1
ATOM 2209 C C . PHE A 1 278 ? 12.816 -13.040 -15.657 1.00 96.75 278 PHE A C 1
ATOM 2211 O O . PHE A 1 278 ? 13.749 -12.824 -14.893 1.00 96.75 278 PHE A O 1
ATOM 2218 N N . ASN A 1 279 ? 11.732 -13.712 -15.253 1.00 96.62 279 ASN A N 1
ATOM 2219 C CA . ASN A 1 279 ? 11.606 -14.244 -13.894 1.00 96.62 279 ASN A CA 1
ATOM 2220 C C . ASN A 1 279 ? 12.703 -15.259 -13.564 1.00 96.62 279 ASN A C 1
ATOM 2222 O O . ASN A 1 279 ? 13.150 -15.317 -12.424 1.00 96.62 279 ASN A O 1
ATOM 2226 N N . HIS A 1 280 ? 13.100 -16.084 -14.534 1.00 95.69 280 HIS A N 1
ATOM 2227 C CA . HIS A 1 280 ? 14.216 -17.002 -14.356 1.00 95.69 280 HIS A CA 1
ATOM 2228 C C . HIS A 1 280 ? 15.528 -16.228 -14.196 1.00 95.69 280 HIS A C 1
ATOM 2230 O O . HIS A 1 280 ? 16.236 -16.463 -13.223 1.00 95.69 280 HIS A O 1
ATOM 2236 N N . LEU A 1 281 ? 15.787 -15.255 -15.076 1.00 95.12 281 LEU A N 1
ATOM 2237 C CA . LEU A 1 281 ? 16.962 -14.383 -15.036 1.00 95.12 281 LEU A CA 1
ATOM 2238 C C . LEU A 1 281 ? 17.124 -13.691 -13.670 1.00 95.12 281 LEU A C 1
ATOM 2240 O O . LEU A 1 281 ? 18.184 -13.798 -13.064 1.00 95.12 281 LEU A O 1
ATOM 2244 N N . MET A 1 282 ? 16.053 -13.091 -13.139 1.00 96.19 282 MET A N 1
ATOM 2245 C CA . MET A 1 282 ? 16.034 -12.443 -11.816 1.00 96.19 282 MET A CA 1
ATOM 2246 C C . MET A 1 282 ? 16.374 -13.382 -10.647 1.00 96.19 282 MET A C 1
ATOM 2248 O O . MET A 1 282 ? 16.734 -12.908 -9.575 1.00 96.19 282 MET A O 1
ATOM 2252 N N . ARG A 1 283 ? 16.234 -14.703 -10.825 1.00 93.25 283 ARG A N 1
ATOM 2253 C CA . ARG A 1 283 ? 16.518 -15.708 -9.788 1.00 93.25 283 ARG A CA 1
ATOM 2254 C C . ARG A 1 283 ? 17.901 -16.333 -9.911 1.00 93.25 283 ARG A C 1
ATOM 2256 O O . ARG A 1 283 ? 18.456 -16.744 -8.901 1.00 93.25 283 ARG A O 1
ATOM 2263 N N . VAL A 1 284 ? 18.398 -16.503 -11.136 1.00 92.31 284 VAL A N 1
ATOM 2264 C CA . VAL A 1 284 ? 19.640 -17.252 -11.389 1.00 92.31 284 VAL A CA 1
ATOM 2265 C C . VAL A 1 284 ? 20.863 -16.359 -11.531 1.00 92.31 284 VAL A C 1
ATOM 2267 O O . VAL A 1 284 ? 21.968 -16.814 -11.256 1.00 92.31 284 VAL A O 1
ATOM 2270 N N . ASP A 1 285 ? 20.683 -15.111 -11.964 1.00 93.31 285 ASP A N 1
ATOM 2271 C CA . ASP A 1 285 ? 21.772 -14.144 -12.048 1.00 93.31 285 ASP A CA 1
ATOM 2272 C C . ASP A 1 285 ? 22.057 -13.566 -10.655 1.00 93.31 285 ASP A C 1
ATOM 2274 O O . ASP A 1 285 ? 21.167 -13.015 -10.006 1.00 93.31 285 ASP A O 1
ATOM 2278 N N . GLU A 1 286 ? 23.298 -13.705 -10.185 1.00 92.06 286 GLU A N 1
ATOM 2279 C CA . GLU A 1 286 ? 23.698 -13.314 -8.828 1.00 92.06 286 GLU A CA 1
ATOM 2280 C C . GLU A 1 286 ? 23.500 -11.812 -8.574 1.00 92.06 286 GLU A C 1
ATOM 2282 O O . GLU A 1 286 ? 23.031 -11.419 -7.504 1.00 92.06 286 GLU A O 1
ATOM 2287 N N . HIS A 1 287 ? 23.782 -10.963 -9.567 1.00 91.06 287 HIS A N 1
ATOM 2288 C CA . HIS A 1 287 ? 23.632 -9.517 -9.429 1.00 91.06 287 HIS A CA 1
ATOM 2289 C C . HIS A 1 287 ? 22.160 -9.103 -9.360 1.00 91.06 287 HIS A C 1
ATOM 2291 O O . HIS A 1 287 ? 21.800 -8.238 -8.560 1.00 91.06 287 HIS A O 1
ATOM 2297 N N . LEU A 1 288 ? 21.295 -9.738 -10.153 1.00 92.56 288 LEU A N 1
ATOM 2298 C CA . LEU A 1 288 ? 19.859 -9.449 -10.139 1.00 92.56 288 LEU A CA 1
ATOM 2299 C C . LEU A 1 288 ? 19.146 -10.045 -8.923 1.00 92.56 288 LEU A C 1
ATOM 2301 O O . LEU A 1 288 ? 18.265 -9.400 -8.356 1.00 92.56 288 LEU A O 1
ATOM 2305 N N . SER A 1 289 ? 19.560 -11.230 -8.472 1.00 92.19 289 SER A N 1
ATOM 2306 C CA . SER A 1 289 ? 19.051 -11.809 -7.229 1.00 92.19 289 SER A CA 1
ATOM 2307 C C . SER A 1 289 ? 19.470 -10.983 -6.010 1.00 92.19 289 SER A C 1
ATOM 2309 O O . SER A 1 289 ? 18.709 -10.900 -5.048 1.00 92.19 289 SER A O 1
ATOM 2311 N N . ALA A 1 290 ? 20.653 -10.360 -6.034 1.00 92.81 290 ALA A N 1
ATOM 2312 C CA . ALA A 1 290 ? 21.081 -9.434 -4.988 1.00 92.81 290 ALA A CA 1
ATOM 2313 C C . ALA A 1 290 ? 20.314 -8.098 -5.030 1.00 92.81 290 ALA A C 1
ATOM 2315 O O . ALA A 1 290 ? 20.146 -7.461 -3.989 1.00 92.81 290 ALA A O 1
ATOM 2316 N N . LEU A 1 291 ? 19.832 -7.682 -6.209 1.00 93.62 291 LEU A N 1
ATOM 2317 C CA . LEU A 1 291 ? 19.050 -6.458 -6.386 1.00 93.62 291 LEU A CA 1
ATOM 2318 C C . LEU A 1 291 ? 17.692 -6.532 -5.671 1.00 93.62 291 LEU A C 1
ATOM 2320 O O . LEU A 1 291 ? 17.293 -5.569 -5.020 1.00 93.62 291 LEU A O 1
ATOM 2324 N N . ASP A 1 292 ? 16.989 -7.663 -5.758 1.00 94.25 292 ASP A N 1
ATOM 2325 C CA . ASP A 1 292 ? 15.764 -7.921 -4.985 1.00 94.25 292 ASP A CA 1
ATOM 2326 C C . ASP A 1 292 ? 15.742 -9.367 -4.467 1.00 94.25 292 ASP A C 1
ATOM 2328 O O . ASP A 1 292 ? 15.191 -10.252 -5.128 1.00 94.25 292 ASP A O 1
ATOM 2332 N N . PRO A 1 293 ? 16.292 -9.620 -3.264 1.00 91.62 293 PRO A N 1
ATOM 2333 C CA . PRO A 1 293 ? 16.318 -10.959 -2.671 1.00 91.62 293 PRO A CA 1
ATOM 2334 C C . PRO A 1 293 ? 14.930 -11.581 -2.467 1.00 91.62 293 PRO A C 1
ATOM 2336 O O . PRO A 1 293 ? 14.812 -12.798 -2.353 1.00 91.62 293 PRO A O 1
ATOM 2339 N N . ASP A 1 294 ? 13.875 -10.761 -2.426 1.00 92.69 294 ASP A N 1
ATOM 2340 C CA . ASP A 1 294 ? 12.489 -11.197 -2.231 1.00 92.69 294 ASP A CA 1
ATOM 2341 C C . ASP A 1 294 ? 11.694 -11.283 -3.550 1.00 92.69 294 ASP A C 1
ATOM 2343 O O . ASP A 1 294 ? 10.471 -11.441 -3.549 1.00 92.69 294 ASP A O 1
ATOM 2347 N N . TYR A 1 295 ? 12.375 -11.211 -4.704 1.00 94.38 295 TYR A N 1
ATOM 2348 C CA . TYR A 1 295 ? 11.742 -11.189 -6.027 1.00 94.38 295 TYR A CA 1
ATOM 2349 C C . TYR A 1 295 ? 10.720 -12.322 -6.234 1.00 94.38 295 TYR A C 1
ATOM 2351 O O . TYR A 1 295 ? 9.673 -12.129 -6.860 1.00 94.38 295 TYR A O 1
ATOM 2359 N N . GLU A 1 296 ? 10.995 -13.520 -5.706 1.00 93.06 296 GLU A N 1
ATOM 2360 C CA . GLU A 1 296 ? 10.128 -14.691 -5.863 1.00 93.06 296 GLU A CA 1
ATOM 2361 C C . GLU A 1 296 ? 8.725 -14.466 -5.282 1.00 93.06 296 GLU A C 1
ATOM 2363 O O . GLU A 1 296 ? 7.740 -14.807 -5.947 1.00 93.06 296 GLU A O 1
ATOM 2368 N N . HIS A 1 297 ? 8.615 -13.795 -4.135 1.00 92.62 297 HIS A N 1
ATOM 2369 C CA . HIS A 1 297 ? 7.339 -13.525 -3.469 1.00 92.62 297 HIS A CA 1
ATOM 2370 C C . HIS A 1 297 ? 6.625 -12.281 -4.011 1.00 92.62 297 HIS A C 1
ATOM 2372 O O . HIS A 1 297 ? 5.446 -12.078 -3.718 1.00 92.62 297 HIS A O 1
ATOM 2378 N N . ARG A 1 298 ? 7.282 -11.488 -4.874 1.00 92.31 298 ARG A N 1
ATOM 2379 C CA . ARG A 1 298 ? 6.675 -10.277 -5.443 1.00 92.31 298 ARG A CA 1
ATOM 2380 C C . ARG A 1 298 ? 5.408 -10.587 -6.250 1.00 92.31 298 ARG A C 1
ATOM 2382 O O . ARG A 1 298 ? 5.392 -11.541 -7.050 1.00 92.31 298 ARG A O 1
ATOM 2389 N N . PRO A 1 299 ? 4.371 -9.733 -6.155 1.00 91.25 299 PRO A N 1
ATOM 2390 C CA . PRO A 1 299 ? 3.172 -9.839 -6.974 1.00 91.25 299 PRO A CA 1
ATOM 2391 C C . PRO A 1 299 ? 3.465 -9.795 -8.477 1.00 91.25 299 PRO A C 1
ATOM 2393 O O . PRO A 1 299 ? 4.395 -9.135 -8.951 1.00 91.25 299 PRO A O 1
ATOM 2396 N N . LYS A 1 300 ? 2.596 -10.435 -9.269 1.00 92.06 300 LYS A N 1
ATOM 2397 C CA . LYS A 1 300 ? 2.712 -10.472 -10.739 1.00 92.06 300 LYS A CA 1
ATOM 2398 C C . LYS A 1 300 ? 2.781 -9.075 -11.366 1.00 92.06 300 LYS A C 1
ATOM 2400 O O . LYS A 1 300 ? 3.498 -8.892 -12.348 1.00 92.06 300 LYS A O 1
ATOM 2405 N N . GLN A 1 301 ? 2.043 -8.096 -10.835 1.00 91.44 301 GLN A N 1
ATOM 2406 C CA . GLN A 1 301 ? 2.080 -6.730 -11.366 1.00 91.44 301 GLN A CA 1
ATOM 2407 C C . GLN A 1 301 ? 3.431 -6.051 -11.115 1.00 91.44 301 GLN A C 1
ATOM 2409 O O . GLN A 1 301 ? 3.942 -5.403 -12.020 1.00 91.44 301 GLN A O 1
ATOM 2414 N N . THR A 1 302 ? 4.038 -6.254 -9.944 1.00 94.19 302 THR A N 1
ATOM 2415 C CA . THR A 1 302 ? 5.380 -5.742 -9.628 1.00 94.19 302 THR A CA 1
ATOM 2416 C C . THR A 1 302 ? 6.410 -6.326 -10.583 1.00 94.19 302 THR A C 1
ATOM 2418 O O . THR A 1 302 ? 7.111 -5.580 -11.260 1.00 94.19 302 THR A O 1
ATOM 2421 N N . LYS A 1 303 ? 6.409 -7.654 -10.756 1.00 95.56 303 LYS A N 1
ATOM 2422 C CA . LYS A 1 303 ? 7.279 -8.352 -11.720 1.00 95.56 303 LYS A CA 1
ATOM 2423 C C . LYS A 1 303 ? 7.117 -7.816 -13.146 1.00 95.56 303 LYS A C 1
ATOM 2425 O O . LYS A 1 303 ? 8.095 -7.665 -13.870 1.00 95.56 303 LYS A O 1
ATOM 2430 N N . ARG A 1 304 ? 5.887 -7.472 -13.547 1.00 94.56 304 ARG A N 1
ATOM 2431 C CA . ARG A 1 304 ? 5.604 -6.857 -14.853 1.00 94.56 304 ARG A CA 1
ATOM 2432 C C . ARG A 1 304 ? 6.211 -5.457 -14.994 1.00 94.56 304 ARG A C 1
ATOM 2434 O O . ARG A 1 304 ? 6.708 -5.152 -16.071 1.00 94.56 304 ARG A O 1
ATOM 2441 N N . VAL A 1 305 ? 6.205 -4.629 -13.946 1.00 94.56 305 VAL A N 1
ATOM 2442 C CA . VAL A 1 305 ? 6.882 -3.314 -13.960 1.00 94.56 305 VAL A CA 1
ATOM 2443 C C . VAL A 1 305 ? 8.395 -3.476 -14.052 1.00 94.56 305 VAL A C 1
ATOM 2445 O O . VAL A 1 305 ? 9.033 -2.773 -14.827 1.00 94.56 305 VAL A O 1
ATOM 2448 N N . LEU A 1 306 ? 8.970 -4.434 -13.325 1.00 95.75 306 LEU A N 1
ATOM 2449 C CA . LEU A 1 306 ? 10.405 -4.718 -13.398 1.00 95.75 306 LEU A CA 1
ATOM 2450 C C . LEU A 1 306 ? 10.814 -5.215 -14.790 1.00 95.75 306 LEU A C 1
ATOM 2452 O O . LEU A 1 306 ? 11.811 -4.758 -15.343 1.00 95.75 306 LEU A O 1
ATOM 2456 N N . TYR A 1 307 ? 9.996 -6.067 -15.412 1.00 95.62 307 TYR A N 1
ATOM 2457 C CA . TYR A 1 307 ? 10.241 -6.505 -16.785 1.00 95.62 307 TYR A CA 1
ATOM 2458 C C . TYR A 1 307 ? 10.080 -5.366 -17.807 1.00 95.62 307 TYR A C 1
ATOM 2460 O O . TYR A 1 307 ? 10.814 -5.291 -18.790 1.00 95.62 307 TYR A O 1
ATOM 2468 N N . TRP A 1 308 ? 9.150 -4.441 -17.564 1.00 93.94 308 TRP A N 1
ATOM 2469 C CA . TRP A 1 308 ? 9.023 -3.222 -18.362 1.00 93.94 308 TRP A CA 1
ATOM 2470 C C . TRP A 1 308 ? 10.264 -2.329 -18.253 1.00 93.94 308 TRP A C 1
ATOM 2472 O O . TRP A 1 308 ? 10.719 -1.804 -19.268 1.00 93.94 308 TRP A O 1
ATOM 2482 N N . LEU A 1 309 ? 10.824 -2.177 -17.045 1.00 93.38 309 LEU A N 1
ATOM 2483 C CA . LEU A 1 309 ? 12.062 -1.427 -16.816 1.00 93.38 309 LEU A CA 1
ATOM 2484 C C . LEU A 1 309 ? 13.222 -2.074 -17.567 1.00 93.38 309 LEU A C 1
ATOM 2486 O O . LEU A 1 309 ? 13.904 -1.387 -18.320 1.00 93.38 309 LEU A O 1
ATOM 2490 N N . TYR A 1 310 ? 13.367 -3.395 -17.460 1.00 94.88 310 TYR A N 1
ATOM 2491 C CA . TYR A 1 310 ? 14.351 -4.159 -18.225 1.00 94.88 310 TYR A CA 1
ATOM 2492 C C . TYR A 1 310 ? 14.256 -3.888 -19.733 1.00 94.88 310 TYR A C 1
ATOM 2494 O O . TYR A 1 310 ? 15.259 -3.592 -20.369 1.00 94.88 310 TYR A O 1
ATOM 2502 N N . GLN A 1 311 ? 13.047 -3.890 -20.308 1.00 93.31 311 GLN A N 1
ATOM 2503 C CA . GLN A 1 311 ? 12.858 -3.610 -21.737 1.00 93.31 311 GLN A CA 1
ATOM 2504 C C . GLN A 1 311 ? 13.015 -2.135 -22.136 1.00 93.31 311 GLN A C 1
ATOM 2506 O O . GLN A 1 311 ? 13.066 -1.829 -23.324 1.00 93.31 311 GLN A O 1
ATOM 2511 N N . SER A 1 312 ? 13.036 -1.195 -21.194 1.00 89.81 312 SER A N 1
ATOM 2512 C CA . SER A 1 312 ? 12.749 0.219 -21.477 1.00 89.81 312 SER A CA 1
ATOM 2513 C C . SER A 1 312 ? 13.687 0.892 -22.493 1.00 89.81 312 SER A C 1
ATOM 2515 O O . SER A 1 312 ? 13.202 1.701 -23.285 1.00 89.81 312 SER A O 1
ATOM 2517 N N . GLN A 1 313 ? 14.974 0.525 -22.526 1.00 88.56 313 GLN A N 1
ATOM 2518 C CA . GLN A 1 313 ? 15.989 1.072 -23.445 1.00 88.56 313 GLN A CA 1
ATOM 2519 C C . GLN A 1 313 ? 15.880 0.526 -24.879 1.00 88.56 313 GLN A C 1
ATOM 2521 O O . GLN A 1 313 ? 16.227 1.213 -25.837 1.00 88.56 313 GLN A O 1
ATOM 2526 N N . PHE A 1 314 ? 15.371 -0.696 -25.048 1.00 90.81 314 PHE A N 1
ATOM 2527 C CA . PHE A 1 314 ? 15.301 -1.374 -26.348 1.00 90.81 314 PHE A CA 1
ATOM 2528 C C . PHE A 1 314 ? 13.865 -1.710 -26.775 1.00 90.81 314 PHE A C 1
ATOM 2530 O O . PHE A 1 314 ? 13.641 -2.282 -27.834 1.00 90.81 314 PHE A O 1
ATOM 2537 N N . ALA A 1 315 ? 12.844 -1.304 -26.019 1.00 90.00 315 ALA A N 1
ATOM 2538 C CA . ALA A 1 315 ? 11.447 -1.600 -26.341 1.00 90.00 315 ALA A CA 1
ATOM 2539 C C . ALA A 1 315 ? 11.045 -1.139 -27.757 1.00 90.00 315 ALA A C 1
ATOM 2541 O O . ALA A 1 315 ? 10.171 -1.743 -28.379 1.00 90.00 315 ALA A O 1
ATOM 2542 N N . ALA A 1 316 ? 11.678 -0.083 -28.281 1.00 89.06 316 ALA A N 1
ATOM 2543 C CA . ALA A 1 316 ? 11.442 0.413 -29.633 1.00 89.06 316 ALA A CA 1
ATOM 2544 C C . ALA A 1 316 ? 11.939 -0.538 -30.741 1.00 89.06 316 ALA A C 1
ATOM 2546 O O . ALA A 1 316 ? 11.337 -0.539 -31.817 1.00 89.06 316 ALA A O 1
ATOM 2547 N N . SER A 1 317 ? 12.975 -1.353 -30.490 1.00 90.25 317 SER A N 1
ATOM 2548 C CA . SER A 1 317 ? 13.482 -2.352 -31.446 1.00 90.25 317 SER A CA 1
ATOM 2549 C C . SER A 1 317 ? 12.647 -3.635 -31.461 1.00 90.25 317 SER A C 1
ATOM 2551 O O . SER A 1 317 ? 12.672 -4.366 -32.449 1.00 90.25 317 SER A O 1
ATOM 2553 N N . LEU A 1 318 ? 11.866 -3.892 -30.406 1.00 89.25 318 LEU A N 1
ATOM 2554 C CA . LEU A 1 318 ? 11.014 -5.075 -30.306 1.00 89.25 318 LEU A CA 1
ATOM 2555 C C . LEU A 1 318 ? 9.717 -4.950 -31.129 1.00 89.25 318 LEU A C 1
ATOM 2557 O O . LEU A 1 318 ? 9.132 -3.857 -31.198 1.00 89.25 318 LEU A O 1
ATOM 2561 N N . PRO A 1 319 ? 9.184 -6.064 -31.670 1.00 89.56 319 PRO A N 1
ATOM 2562 C CA . PRO A 1 319 ? 7.820 -6.139 -32.188 1.00 89.56 319 PRO A CA 1
ATOM 2563 C C . PRO A 1 319 ? 6.783 -5.748 -31.131 1.00 89.56 319 PRO A C 1
ATOM 2565 O O . PRO A 1 319 ? 6.942 -6.037 -29.947 1.00 89.56 319 PRO A O 1
ATOM 2568 N N . ALA A 1 320 ? 5.667 -5.143 -31.547 1.00 87.31 320 ALA A N 1
ATOM 2569 C CA . ALA A 1 320 ? 4.623 -4.695 -30.618 1.00 87.31 320 ALA A CA 1
ATOM 2570 C C . ALA A 1 320 ? 4.058 -5.821 -29.727 1.00 87.31 320 ALA A C 1
ATOM 2572 O O . ALA A 1 320 ? 3.674 -5.557 -28.592 1.00 87.31 320 ALA A O 1
ATOM 2573 N N . SER A 1 321 ? 4.043 -7.064 -30.219 1.00 86.00 321 SER A N 1
ATOM 2574 C CA . SER A 1 321 ? 3.612 -8.259 -29.481 1.00 86.00 321 SER A CA 1
ATOM 2575 C C . SER A 1 321 ? 4.548 -8.670 -28.342 1.00 86.00 321 SER A C 1
ATOM 2577 O O . SER A 1 321 ? 4.121 -9.385 -27.442 1.00 86.00 321 SER A O 1
ATOM 2579 N N . GLU A 1 322 ? 5.808 -8.236 -28.378 1.00 85.56 322 GLU A N 1
ATOM 2580 C CA . GLU A 1 322 ? 6.846 -8.589 -27.398 1.00 85.56 322 GLU A CA 1
ATOM 2581 C C . GLU A 1 322 ? 7.093 -7.471 -26.377 1.00 85.56 322 GLU A C 1
ATOM 2583 O O . GLU A 1 322 ? 7.746 -7.680 -25.352 1.00 85.56 322 GLU A O 1
ATOM 2588 N N . ARG A 1 323 ? 6.540 -6.278 -26.633 1.00 89.25 323 ARG A N 1
ATOM 2589 C CA . ARG A 1 323 ? 6.651 -5.125 -25.740 1.00 89.25 323 ARG A CA 1
ATOM 2590 C C . ARG A 1 323 ? 5.777 -5.315 -24.511 1.00 89.25 323 ARG A C 1
ATOM 2592 O O . ARG A 1 323 ? 4.557 -5.468 -24.601 1.00 89.25 323 ARG A O 1
ATOM 2599 N N . VAL A 1 324 ? 6.387 -5.188 -23.342 1.00 89.56 324 VAL A N 1
ATOM 2600 C CA . VAL A 1 324 ? 5.652 -5.098 -22.085 1.00 89.56 324 VAL A CA 1
ATOM 2601 C C . VAL A 1 324 ? 4.933 -3.756 -22.025 1.00 89.56 324 VAL A C 1
ATOM 2603 O O . VAL A 1 324 ? 5.519 -2.693 -22.223 1.00 89.56 324 VAL A O 1
ATOM 2606 N N . THR A 1 325 ? 3.645 -3.799 -21.709 1.00 85.12 325 THR A N 1
ATOM 2607 C CA . THR A 1 325 ? 2.816 -2.613 -21.463 1.00 85.12 325 THR A CA 1
ATOM 2608 C C . THR A 1 325 ? 2.478 -2.506 -19.980 1.00 85.12 325 THR A C 1
ATOM 2610 O O . THR A 1 325 ? 2.307 -3.534 -19.319 1.00 85.12 325 THR A O 1
ATOM 2613 N N . ILE A 1 326 ? 2.379 -1.281 -19.465 1.00 81.19 326 ILE A N 1
ATOM 2614 C CA . ILE A 1 326 ? 1.930 -0.933 -18.106 1.00 81.19 326 ILE A CA 1
ATOM 2615 C C . ILE A 1 326 ? 1.022 0.294 -18.161 1.00 81.19 326 ILE A C 1
ATOM 2617 O O . ILE A 1 326 ? 1.059 1.004 -19.191 1.00 81.19 326 ILE A O 1
#

Foldseek 3Di:
DVVLLVVLVCQLADFDQQPPADDPRHGNFQPDQPPDDFCVVVDPDDPVVVVVDPPDTPRRVVSCCRNRVLSSLLSNLLVLLVVVLCVQQLDLQNLLLLLQDQDLDLDLVVLLVSCVVCVVVVCVSSVRDLFSLSSLCSDDQQPCVPVPPDPDPQSRGSSLNQFADADPVRHFDADPVRHGHGDDPDVSSVVSNVVSSVVCSLLSSLLVNLLSVLLVCCLVPLADDPPDDPPQQDPDDPDSSNSSSNSSNSSSRLLSVLQVVLVVCVVVVNHQQDLVSVLVCCCPPPVSCVSRVCSVVHDPSSSLSSVQSNCSNPLVVDDPVSHRGD

Radius of gyration: 26.39 Å; chains: 1; bounding box: 70×50×75 Å

Organism: NCBI:txid797515

pLDDT: mean 81.76, std 12.6, range [42.94, 96.75]

Sequence (326 aa):
MAKIAKQLIDEYNFGFLSSYQFGDNSPILTHYEYRGPDFTDEVHLPAMMVGTLPEFQLTDAIHHFISVQVAGLFNLLLSVGLHAFYVKTLTRTNYDWLGLPLAGSVDAEKIMRAVVQNEATIIEKVGIPTSISAVAAALPILDLHGVATTRNPENQNYQRQFMVVLDNRHQPQINVLGEPMPVNYGVFDQLFFHLQEKLLQPIFVRYILVRNQALQYFREHGHFRDGHLPAFVISNPQSLTEYVGALAVIHVKHFESLMDRGMDDHTNLTVAGSLSSFNHLMRVDEHLSALDPDYEHRPKQTKRVLYWLYQSQFAASLPASERVTI